Protein 6FJW (pdb70)

Radius of gyration: 17.94 Å; Cα contacts (8 Å, |Δi|>4): 416; chains: 1; bounding box: 46×41×47 Å

Foldseek 3Di:
DKKKFKFFADDDDQLVVLQQVLVQLVQDDPVVVVVQVPDPAGQKFWAWDGDPGIIIIMIFGRAPVSCVRRCSVVVDAWDDTPPDDIIGGPDMDDDDDDPVVLVCLQPDPDFDFKWKKFQRDFAWAQPPHAIDADDALQFLLQLCNCCCHPVVHNHDDVVLSVVFRVFKDWDFWDKDWDWRPNVPTHIGMGGMTMMGGDDDSNSSSVVSSVVSCCRRATHVRRSHVHMDTDD

Organism: Streptococcus thermophilus (NCBI:txid1308)

B-factor: mean 67.28, std 18.05, range [36.16, 130.66]

Sequence (231 aa):
KKLVFTFKRIDDHPAQDLAVKFHGFLEQLDSDYVDYLHQQQTNPYATKVIQGKENTQWVVHLLTDDHEDKVFTLLQIKEVSLNDLPKLSVEKVEIQELGADKLLEIFNSEENQTYFSIIFETPTGFKSQGSYVIFPSRLIFQSLQKYGRLVENQPEIEEDTLDYLSEHSTITNYRLETSYFRVRQRIPAFRGKLTFKVQGAKTLKAYVKLLTFGEYSGLGKTSLGGGIKLEE

Secondary structure (DSSP, 8-state):
-EEEEEEEPP-S-HHHHHHHHHHH---S-HHHHHHHTTSSS-SEEEEEEE-SSEEEEEEEE-SHHHHHHH--TTT--EE--TTSPPEE--EEEEE---HHHHHHHHT-SS--SEEEEEEEEEE-EE-SSSEESS---HHHHH--HHHHHTS--SS--HHHHHHHHHTEEEEEEEEEE--EE--PEEP-EEEEEEEEE-S-HHHHHHH--HHHHHHH----GGG---EEE--

InterPro domains:
  IPR010156 CRISPR-associated endoribonuclease Cas6 [TIGR01877] (38-237)
  IPR019267 CRISPR-associated protein Cas6, C-terminal [PF10040] (122-235)

Solvent-accessible surface area: 11652 Å² total

Structure (mmCIF, N/CA/C/O backbone):
data_6FJW
#
_entry.id   6FJW
#
_cell.length_a   91.469
_cell.length_b   91.469
_cell.length_c   72.419
_cell.angle_alpha   90.000
_cell.angle_beta   90.000
_cell.angle_gamma   120.000
#
_symmetry.space_group_name_H-M   'P 31 1 2'
#
loop_
_entity.id
_entity.type
_entity.pdbx_description
1 polymer 'Cas6 protein'
2 non-polymer 'CALCIUM ION'
3 water water
#
loop_
_atom_site.group_PDB
_atom_site.id
_atom_site.type_symbol
_atom_site.label_atom_id
_atom_site.label_alt_id
_atom_site.label_comp_id
_atom_site.label_asym_id
_atom_site.label_entity_id
_atom_site.label_seq_id
_atom_site.pdbx_PDB_ins_code
_atom_site.Cartn_x
_atom_site.Cartn_y
_atom_site.Cartn_z
_atom_site.occupancy
_atom_site.B_iso_or_equiv
_atom_site.auth_seq_id
_atom_site.auth_comp_id
_atom_site.auth_asym_id
_atom_site.auth_atom_id
_atom_site.pdbx_PDB_model_num
ATOM 9 N N . LYS A 1 2 ? 34.093 -14.334 12.413 1.00 48.08 2 LYS A N 1
ATOM 10 C CA . LYS A 1 2 ? 35.413 -13.740 12.233 1.00 48.39 2 LYS A CA 1
ATOM 11 C C . LYS A 1 2 ? 35.393 -12.576 11.250 1.00 48.22 2 LYS A C 1
ATOM 12 O O . LYS A 1 2 ? 34.594 -12.547 10.315 1.00 45.16 2 LYS A O 1
ATOM 18 N N . LYS A 1 3 ? 36.287 -11.620 11.473 1.00 44.20 3 LYS A N 1
ATOM 19 C CA . LYS A 1 3 ? 36.415 -10.455 10.608 1.00 42.37 3 LYS A CA 1
ATOM 20 C C . LYS A 1 3 ? 37.868 -10.277 10.188 1.00 47.61 3 LYS A C 1
ATOM 21 O O . LYS A 1 3 ? 38.702 -9.849 10.986 1.00 53.95 3 LYS A O 1
ATOM 27 N N . LEU A 1 4 ? 38.171 -10.613 8.939 1.00 52.68 4 LEU A N 1
ATOM 28 C CA . LEU A 1 4 ? 39.533 -10.495 8.431 1.00 48.62 4 LEU A CA 1
ATOM 29 C C . LEU A 1 4 ? 39.685 -9.272 7.533 1.00 45.52 4 LEU A C 1
ATOM 30 O O . LEU A 1 4 ? 38.932 -9.098 6.577 1.00 48.09 4 LEU A O 1
ATOM 35 N N . VAL A 1 5 ? 40.662 -8.429 7.848 1.00 46.97 5 VAL A N 1
ATOM 36 C CA . VAL A 1 5 ? 40.926 -7.227 7.062 1.00 52.31 5 VAL A CA 1
ATOM 37 C C . VAL A 1 5 ? 42.289 -7.294 6.383 1.00 47.39 5 VAL A C 1
ATOM 38 O O . VAL A 1 5 ? 43.323 -7.191 7.039 1.00 51.44 5 VAL A O 1
ATOM 42 N N . PHE A 1 6 ? 42.286 -7.470 5.066 1.00 52.66 6 PHE A N 1
ATOM 43 C CA . PHE A 1 6 ? 43.527 -7.508 4.299 1.00 44.24 6 PHE A CA 1
ATOM 44 C C . PHE A 1 6 ? 43.917 -6.106 3.843 1.00 50.26 6 PHE A C 1
ATOM 45 O O . PHE A 1 6 ? 43.134 -5.419 3.188 1.00 50.63 6 PHE A O 1
ATOM 53 N N . THR A 1 7 ? 45.127 -5.683 4.198 1.00 53.44 7 THR A N 1
ATOM 54 C CA . THR A 1 7 ? 45.598 -4.349 3.843 1.00 53.00 7 THR A CA 1
ATOM 55 C C . THR A 1 7 ? 46.621 -4.383 2.713 1.00 59.11 7 THR A C 1
ATOM 56 O O . THR A 1 7 ? 47.675 -5.008 2.829 1.00 61.08 7 THR A O 1
ATOM 60 N N . PHE A 1 8 ? 46.294 -3.709 1.616 1.00 59.35 8 PHE A N 1
ATOM 61 C CA . PHE A 1 8 ? 47.218 -3.552 0.501 1.00 61.57 8 PHE A CA 1
ATOM 62 C C . PHE A 1 8 ? 47.657 -2.098 0.401 1.00 66.95 8 PHE A C 1
ATOM 63 O O . PHE A 1 8 ? 46.986 -1.206 0.919 1.00 64.00 8 PHE A O 1
ATOM 71 N N . LYS A 1 9 ? 48.787 -1.861 -0.257 1.00 73.78 9 LYS A N 1
ATOM 72 C CA . LYS A 1 9 ? 49.164 -0.505 -0.632 1.00 76.23 9 LYS A CA 1
ATOM 73 C C . LYS A 1 9 ? 48.084 0.015 -1.574 1.00 74.06 9 LYS A C 1
ATOM 74 O O . LYS A 1 9 ? 47.582 -0.743 -2.399 1.00 70.95 9 LYS A O 1
ATOM 76 N N . ARG A 1 10 ? 47.727 1.292 -1.440 1.00 75.13 10 ARG A N 1
ATOM 77 C CA . ARG A 1 10 ? 46.540 1.853 -2.098 1.00 75.14 10 ARG A CA 1
ATOM 78 C C . ARG A 1 10 ? 46.432 1.473 -3.573 1.00 76.94 10 ARG A C 1
ATOM 79 O O . ARG A 1 10 ? 47.301 1.800 -4.382 1.00 84.12 10 ARG A O 1
ATOM 87 N N . ILE A 1 11 ? 45.358 0.765 -3.902 1.00 79.21 11 ILE A N 1
ATOM 88 C CA . ILE A 1 11 ? 45.128 0.292 -5.260 1.00 80.36 11 ILE A CA 1
ATOM 89 C C . ILE A 1 11 ? 44.317 1.288 -6.077 1.00 88.65 11 ILE A C 1
ATOM 90 O O . ILE A 1 11 ? 43.183 1.617 -5.727 1.00 90.15 11 ILE A O 1
ATOM 95 N N A ASP A 1 12 ? 44.904 1.758 -7.172 0.42 91.42 12 ASP A N 1
ATOM 96 N N B ASP A 1 12 ? 44.901 1.766 -7.171 0.58 91.35 12 ASP A N 1
ATOM 97 C CA A ASP A 1 12 ? 44.231 2.694 -8.064 0.42 93.52 12 ASP A CA 1
ATOM 98 C CA B ASP A 1 12 ? 44.219 2.712 -8.047 0.58 93.06 12 ASP A CA 1
ATOM 99 C C A ASP A 1 12 ? 43.260 1.967 -8.990 0.42 94.80 12 ASP A C 1
ATOM 100 C C B ASP A 1 12 ? 43.259 1.990 -8.987 0.58 94.81 12 ASP A C 1
ATOM 101 O O A ASP A 1 12 ? 43.606 1.620 -10.119 0.42 97.85 12 ASP A O 1
ATOM 102 O O B ASP A 1 12 ? 43.611 1.669 -10.122 0.58 97.89 12 ASP A O 1
ATOM 111 N N . HIS A 1 13 ? 42.045 1.743 -8.501 1.00 92.51 13 HIS A N 1
ATOM 112 C CA . HIS A 1 13 ? 41.028 1.019 -9.25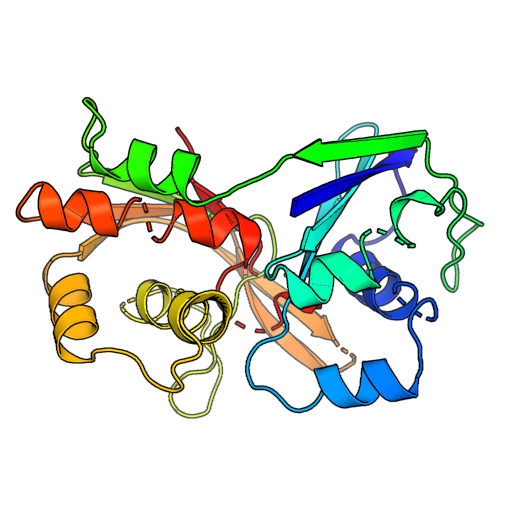9 1.00 93.07 13 HIS A CA 1
ATOM 113 C C . HIS A 1 13 ? 39.670 1.213 -8.577 1.00 87.71 13 HIS A C 1
ATOM 114 O O . HIS A 1 13 ? 39.604 1.287 -7.350 1.00 82.53 13 HIS A O 1
ATOM 121 N N . PRO A 1 14 ? 38.585 1.314 -9.368 1.00 88.32 14 PRO A N 1
ATOM 122 C CA . PRO A 1 14 ? 37.238 1.522 -8.815 1.00 92.08 14 PRO A CA 1
ATOM 123 C C . PRO A 1 14 ? 36.832 0.450 -7.804 1.00 89.54 14 PRO A C 1
ATOM 124 O O . PRO A 1 14 ? 36.586 -0.693 -8.187 1.00 83.38 14 PRO A O 1
ATOM 128 N N . ALA A 1 15 ? 36.749 0.846 -6.535 1.00 84.22 15 ALA A N 1
ATOM 129 C CA . ALA A 1 15 ? 36.550 -0.060 -5.399 1.00 78.83 15 ALA A CA 1
ATOM 130 C C . ALA A 1 15 ? 35.459 -1.112 -5.589 1.00 78.34 15 ALA A C 1
ATOM 131 O O . ALA A 1 15 ? 35.601 -2.247 -5.133 1.00 73.58 15 ALA A O 1
ATOM 133 N N . GLN A 1 16 ? 34.372 -0.735 -6.253 1.00 82.62 16 GLN A N 1
ATOM 134 C CA . GLN A 1 16 ? 33.249 -1.645 -6.449 1.00 70.27 16 GLN A CA 1
ATOM 135 C C . GLN A 1 16 ? 33.624 -2.816 -7.354 1.00 72.21 16 GLN A C 1
ATOM 136 O O . GLN A 1 16 ? 33.088 -3.916 -7.213 1.00 72.09 16 GLN A O 1
ATOM 142 N N . ASP A 1 17 ? 34.552 -2.579 -8.276 1.00 76.94 17 ASP A N 1
ATOM 143 C CA . ASP A 1 17 ? 34.967 -3.615 -9.215 1.00 71.81 17 ASP A CA 1
ATOM 144 C C . ASP A 1 17 ? 36.033 -4.525 -8.605 1.00 68.18 17 ASP A C 1
ATOM 145 O O . ASP A 1 17 ? 36.207 -5.662 -9.042 1.00 63.27 17 ASP A O 1
ATOM 150 N N . LEU A 1 18 ? 36.744 -4.023 -7.598 1.00 70.23 18 LEU A N 1
ATOM 151 C CA . LEU A 1 18 ? 37.683 -4.854 -6.848 1.00 65.43 18 LEU A CA 1
ATOM 152 C C . LEU A 1 18 ? 36.925 -5.897 -6.042 1.00 62.10 18 LEU A C 1
ATOM 153 O O . LEU A 1 18 ? 37.331 -7.057 -5.972 1.00 63.55 18 LEU A O 1
ATOM 158 N N . ALA A 1 19 ? 35.822 -5.469 -5.435 1.00 59.86 19 ALA A N 1
ATOM 159 C CA . ALA A 1 19 ? 34.994 -6.343 -4.611 1.00 59.97 19 ALA A CA 1
ATOM 160 C C . ALA A 1 19 ? 34.514 -7.555 -5.399 1.00 60.76 19 ALA A C 1
ATOM 161 O O . ALA A 1 19 ? 34.484 -8.672 -4.883 1.00 62.75 19 ALA A O 1
ATOM 163 N N . VAL A 1 20 ? 34.147 -7.325 -6.655 1.00 60.54 20 VAL A N 1
ATOM 164 C CA . VAL A 1 20 ? 33.711 -8.396 -7.541 1.00 61.55 20 VAL A CA 1
ATOM 165 C C . VAL A 1 20 ? 34.893 -9.276 -7.938 1.00 57.74 20 VAL A C 1
ATOM 166 O O . VAL A 1 20 ? 34.769 -10.497 -8.032 1.00 58.36 20 VAL A O 1
ATOM 170 N N . LYS A 1 21 ? 36.043 -8.648 -8.162 1.00 58.70 21 LYS A N 1
ATOM 171 C CA . LYS A 1 21 ? 37.248 -9.374 -8.551 1.00 63.04 21 LYS A CA 1
ATOM 172 C C . LYS A 1 21 ? 37.822 -10.172 -7.384 1.00 63.39 21 LYS A C 1
ATOM 173 O O . LYS A 1 21 ? 38.231 -11.322 -7.554 1.00 64.68 21 LYS A O 1
ATOM 179 N N . PHE A 1 22 ? 37.850 -9.559 -6.204 1.00 58.53 22 PHE A N 1
ATOM 180 C CA . PHE A 1 22 ? 38.313 -10.237 -4.997 1.00 52.88 22 PHE A CA 1
ATOM 181 C C . PHE A 1 22 ? 37.448 -11.452 -4.686 1.00 55.58 22 PHE A C 1
ATOM 182 O O . PHE A 1 22 ? 37.940 -12.466 -4.192 1.00 55.36 22 PHE A O 1
ATOM 190 N N . HIS A 1 23 ? 36.156 -11.343 -4.979 1.00 50.61 23 HIS A N 1
ATOM 191 C CA . HIS A 1 23 ? 35.229 -12.444 -4.755 1.00 54.70 23 HIS A CA 1
ATOM 192 C C . HIS A 1 23 ? 35.567 -13.620 -5.662 1.00 60.70 23 HIS A C 1
ATOM 193 O O . HIS A 1 23 ? 35.456 -14.776 -5.260 1.00 63.09 23 HIS A O 1
ATOM 200 N N . GLY A 1 24 ? 35.983 -13.316 -6.887 1.00 67.05 24 GLY A N 1
ATOM 201 C CA . GLY A 1 24 ? 36.387 -14.339 -7.833 1.00 56.73 24 GLY A CA 1
ATOM 202 C C . GLY A 1 24 ? 37.668 -15.016 -7.391 1.00 65.07 24 GLY A C 1
ATOM 203 O O . GLY A 1 24 ? 37.782 -16.239 -7.436 1.00 67.53 24 GLY A O 1
ATOM 204 N N . PHE A 1 25 ? 38.633 -14.209 -6.962 1.00 65.58 25 PHE A N 1
ATOM 205 C CA . PHE A 1 25 ? 39.897 -14.715 -6.434 1.00 67.75 25 PHE A CA 1
ATOM 206 C C . PHE A 1 25 ? 39.668 -15.607 -5.221 1.00 72.94 25 PHE A C 1
ATOM 207 O O . PHE A 1 25 ? 40.344 -16.620 -5.045 1.00 77.76 25 PHE A O 1
ATOM 215 N N . LEU A 1 26 ? 38.708 -15.220 -4.389 1.00 71.44 26 LEU A N 1
ATOM 216 C CA . LEU A 1 26 ? 38.386 -15.963 -3.178 1.00 68.48 26 LEU A CA 1
ATOM 217 C C . LEU A 1 26 ? 37.839 -17.347 -3.514 1.00 73.04 26 LEU A C 1
ATOM 218 O O . LEU A 1 26 ? 38.144 -18.328 -2.836 1.00 75.95 26 LEU A O 1
ATOM 231 N N . GLU A 1 28 ? 38.571 -19.033 -6.157 1.00 75.19 28 GLU A N 1
ATOM 232 C CA . GLU A 1 28 ? 39.629 -19.821 -6.784 1.00 81.39 28 GLU A CA 1
ATOM 233 C C . GLU A 1 28 ? 40.514 -20.507 -5.748 1.00 84.50 28 GLU A C 1
ATOM 234 O O . GLU A 1 28 ? 41.426 -21.257 -6.096 1.00 88.07 28 GLU A O 1
ATOM 240 N N . GLN A 1 29 ? 40.239 -20.246 -4.475 1.00 85.31 29 GLN A N 1
ATOM 241 C CA . GLN A 1 29 ? 41.005 -20.840 -3.389 1.00 90.72 29 GLN A CA 1
ATOM 242 C C . GLN A 1 29 ? 40.273 -22.039 -2.798 1.00 93.25 29 GLN A C 1
ATOM 243 O O . GLN A 1 29 ? 40.894 -22.954 -2.259 1.00 92.98 29 GLN A O 1
ATOM 249 N N . LEU A 1 30 ? 38.948 -22.028 -2.905 1.00 89.60 30 LEU A N 1
ATOM 250 C CA . LEU A 1 30 ? 38.121 -23.066 -2.302 1.00 94.73 30 LEU A CA 1
ATOM 251 C C . LEU A 1 30 ? 37.931 -24.259 -3.234 1.00 97.74 30 LEU A C 1
ATOM 252 O O . LEU A 1 30 ? 38.092 -24.143 -4.449 1.00 94.41 30 LEU A O 1
ATOM 257 N N . ASP A 1 31 ? 37.592 -25.406 -2.654 1.00 101.39 31 ASP A N 1
ATOM 258 C CA . ASP A 1 31 ? 37.298 -26.603 -3.435 1.00 109.60 31 ASP A CA 1
ATOM 259 C C . ASP A 1 31 ? 36.062 -26.371 -4.292 1.00 107.81 31 ASP A C 1
ATOM 260 O O . ASP A 1 31 ? 35.022 -25.954 -3.785 1.00 111.09 31 ASP A O 1
ATOM 262 N N . SER A 1 32 ? 36.185 -26.633 -5.591 1.00 104.48 32 SER A N 1
ATOM 263 C CA . SER A 1 32 ? 35.105 -26.381 -6.544 1.00 104.55 32 SER A CA 1
ATOM 264 C C . SER A 1 32 ? 33.820 -27.110 -6.166 1.00 105.20 32 SER A C 1
ATOM 265 O O . SER A 1 32 ? 32.720 -26.623 -6.427 1.00 105.10 32 SER A O 1
ATOM 268 N N . ASP A 1 33 ? 33.967 -28.277 -5.550 1.00 112.79 33 ASP A N 1
ATOM 269 C CA . ASP A 1 33 ? 32.823 -29.042 -5.075 1.00 116.07 33 ASP A CA 1
ATOM 270 C C . ASP A 1 33 ? 32.149 -28.328 -3.908 1.00 113.96 33 ASP A C 1
ATOM 271 O O . ASP A 1 33 ? 30.926 -28.357 -3.770 1.00 110.37 33 ASP A O 1
ATOM 276 N N . TYR A 1 34 ? 32.959 -27.683 -3.074 1.00 115.77 34 TYR A N 1
ATOM 277 C CA . TYR A 1 34 ? 32.458 -26.934 -1.928 1.00 113.30 34 TYR A CA 1
ATOM 278 C C . TYR A 1 34 ? 31.860 -25.598 -2.364 1.00 110.10 34 TYR A C 1
ATOM 279 O O . TYR A 1 34 ? 30.966 -25.063 -1.708 1.00 107.52 34 TYR A O 1
ATOM 288 N N . VAL A 1 35 ? 32.362 -25.066 -3.475 1.00 106.36 35 VAL A N 1
ATOM 289 C CA . VAL A 1 35 ? 31.867 -23.806 -4.019 1.00 104.31 35 VAL A CA 1
ATOM 290 C C . VAL A 1 35 ? 30.424 -23.951 -4.497 1.00 109.44 35 VAL A C 1
ATOM 291 O O . VAL A 1 35 ? 29.591 -23.072 -4.267 1.00 113.05 35 VAL A O 1
ATOM 295 N N . ASP A 1 36 ? 30.132 -25.072 -5.150 1.00 109.17 36 ASP A N 1
ATOM 296 C CA . ASP A 1 36 ? 28.790 -25.346 -5.656 1.00 109.44 36 ASP A CA 1
ATOM 297 C C . ASP A 1 36 ? 27.781 -25.458 -4.518 1.00 110.33 36 ASP A C 1
ATOM 298 O O . ASP A 1 36 ? 26.590 -25.205 -4.703 1.00 106.20 36 ASP A O 1
ATOM 300 N N . TYR A 1 37 ? 28.267 -25.840 -3.342 1.00 120.00 37 TYR A N 1
ATOM 301 C CA . TYR A 1 37 ? 27.428 -25.941 -2.156 1.00 118.46 37 TYR A CA 1
ATOM 302 C C . TYR A 1 37 ? 26.980 -24.559 -1.690 1.00 116.65 37 TYR A C 1
ATOM 303 O O . TYR A 1 37 ? 25.862 -24.388 -1.203 1.00 116.09 37 TYR A O 1
ATOM 312 N N . LEU A 1 38 ? 27.861 -23.576 -1.849 1.00 113.52 38 LEU A N 1
ATOM 313 C CA . LEU A 1 38 ? 27.572 -22.205 -1.440 1.00 114.36 38 LEU A CA 1
ATOM 314 C C . LEU A 1 38 ? 26.492 -21.576 -2.318 1.00 115.50 38 LEU A C 1
ATOM 315 O O . LEU A 1 38 ? 25.798 -20.651 -1.896 1.00 119.06 38 LEU A O 1
ATOM 320 N N . HIS A 1 39 ? 26.346 -22.089 -3.536 1.00 112.89 39 HIS A N 1
ATOM 321 C CA . HIS A 1 39 ? 25.395 -21.534 -4.494 1.00 114.53 39 HIS A CA 1
ATOM 322 C C . HIS A 1 39 ? 23.981 -22.083 -4.307 1.00 115.13 39 HIS A C 1
ATOM 323 O O . HIS A 1 39 ? 23.093 -21.810 -5.115 1.00 114.79 39 HIS A O 1
ATOM 325 N N . GLN A 1 40 ? 23.770 -22.846 -3.239 1.00 117.51 40 GLN A N 1
ATOM 326 C CA . GLN A 1 40 ? 22.498 -23.533 -3.038 1.00 118.14 40 GLN A CA 1
ATOM 327 C C . GLN A 1 40 ? 21.749 -23.068 -1.789 1.00 120.74 40 GLN A C 1
ATOM 328 O O . GLN A 1 40 ? 20.928 -23.805 -1.242 1.00 123.76 40 GLN A O 1
ATOM 330 N N . GLN A 1 41 ? 22.031 -21.850 -1.339 1.00 117.43 41 GLN A N 1
ATOM 331 C CA . GLN A 1 41 ? 21.290 -21.259 -0.228 1.00 114.28 41 GLN A CA 1
ATOM 332 C C . GLN A 1 41 ? 20.962 -19.797 -0.512 1.00 111.20 41 GLN A C 1
ATOM 333 O O . GLN A 1 41 ? 21.631 -19.143 -1.311 1.00 108.14 41 GLN A O 1
ATOM 339 N N . GLN A 1 42 ? 19.926 -19.291 0.148 1.00 108.52 42 GLN A N 1
ATOM 340 C CA . GLN A 1 42 ? 19.508 -17.905 -0.028 1.00 102.11 42 GLN A CA 1
ATOM 341 C C . GLN A 1 42 ? 20.483 -16.951 0.652 1.00 93.38 42 GLN A C 1
ATOM 342 O O . GLN A 1 42 ? 20.509 -15.757 0.355 1.00 95.08 42 GLN A O 1
ATOM 344 N N . THR A 1 43 ? 21.286 -17.489 1.565 1.00 94.35 43 THR A N 1
ATOM 345 C CA . THR A 1 43 ? 22.265 -16.691 2.294 1.00 88.10 43 THR A CA 1
ATOM 346 C C . THR A 1 43 ? 23.606 -17.408 2.399 1.00 81.07 43 THR A C 1
ATOM 347 O O . THR A 1 43 ? 23.683 -18.541 2.872 1.00 79.58 43 THR A O 1
ATOM 351 N N . ASN A 1 44 ? 24.662 -16.736 1.953 1.00 72.42 44 ASN A N 1
ATOM 352 C CA . ASN A 1 44 ? 26.012 -17.275 2.051 1.00 72.84 44 ASN A CA 1
ATOM 353 C C . ASN A 1 44 ? 26.598 -17.057 3.440 1.00 70.25 44 ASN A C 1
ATOM 354 O O . ASN A 1 44 ? 26.306 -16.051 4.087 1.00 65.56 44 ASN A O 1
ATOM 359 N N . PRO A 1 45 ? 27.430 -18.001 3.905 1.00 67.88 45 PRO A N 1
ATOM 360 C CA . PRO A 1 45 ? 28.063 -17.895 5.223 1.00 65.60 45 PRO A CA 1
ATOM 361 C C . PRO A 1 45 ? 29.264 -16.950 5.236 1.00 60.89 45 PRO A C 1
ATOM 362 O O . PRO A 1 45 ? 30.144 -17.093 6.084 1.00 62.49 45 PRO A O 1
ATOM 366 N N . TYR A 1 46 ? 29.295 -15.995 4.310 1.00 54.73 46 TYR A N 1
ATOM 367 C CA . TYR A 1 46 ? 30.393 -15.037 4.239 1.00 52.06 46 TYR A CA 1
ATOM 368 C C . TYR A 1 46 ? 29.963 -13.726 3.584 1.00 54.16 46 TYR A C 1
ATOM 369 O O . TYR A 1 46 ? 29.069 -13.707 2.738 1.00 56.01 46 TYR A O 1
ATOM 378 N N . ALA A 1 47 ? 30.606 -12.634 3.984 1.00 46.47 47 ALA A N 1
ATOM 379 C CA . ALA A 1 47 ? 30.349 -11.326 3.391 1.00 41.73 47 ALA A CA 1
ATOM 380 C C . ALA A 1 47 ? 31.657 -10.567 3.205 1.00 50.99 47 ALA A C 1
ATOM 381 O O . ALA A 1 47 ? 32.541 -10.622 4.062 1.00 48.84 47 ALA A O 1
ATOM 383 N N . THR A 1 48 ? 31.779 -9.860 2.085 1.00 48.53 48 THR A N 1
ATOM 384 C CA . THR A 1 48 ? 33.015 -9.154 1.771 1.00 42.19 48 THR A CA 1
ATOM 385 C C . THR A 1 48 ? 32.804 -7.655 1.574 1.00 47.43 48 THR A C 1
ATOM 386 O O . THR A 1 48 ? 31.708 -7.208 1.234 1.00 44.88 48 THR A O 1
ATOM 390 N N . LYS A 1 49 ? 33.869 -6.888 1.791 1.00 50.21 49 LYS A N 1
ATOM 391 C CA . LYS A 1 49 ? 33.843 -5.444 1.607 1.00 45.20 49 LYS A CA 1
ATOM 392 C C . LYS A 1 49 ? 35.156 -4.944 1.026 1.00 53.76 49 LYS A C 1
ATOM 393 O O . LYS A 1 49 ? 36.187 -5.603 1.139 1.00 55.52 49 LYS A O 1
ATOM 399 N N . VAL A 1 50 ? 35.110 -3.773 0.402 1.00 52.30 50 VAL A N 1
ATOM 400 C CA . VAL A 1 50 ? 36.318 -3.093 -0.047 1.00 51.93 50 VAL A CA 1
ATOM 401 C C . VAL A 1 50 ? 36.262 -1.624 0.358 1.00 58.09 50 VAL A C 1
ATOM 402 O O . VAL A 1 50 ? 35.407 -0.873 -0.115 1.00 59.38 50 VAL A O 1
ATOM 406 N N . ILE A 1 51 ? 37.167 -1.224 1.244 1.00 53.95 51 ILE A N 1
ATOM 407 C CA . ILE A 1 51 ? 37.204 0.149 1.728 1.00 55.93 51 ILE A CA 1
ATOM 408 C C . ILE A 1 51 ? 38.441 0.878 1.218 1.00 64.79 51 ILE A C 1
ATOM 409 O O . ILE A 1 51 ? 39.569 0.493 1.523 1.00 70.06 51 ILE A O 1
ATOM 414 N N . GLN A 1 52 ? 38.225 1.930 0.436 1.00 70.80 52 GLN A N 1
ATOM 415 C CA . GLN A 1 52 ? 39.326 2.751 -0.055 1.00 66.51 52 GLN A CA 1
ATOM 416 C C . GLN A 1 52 ? 39.760 3.761 0.998 1.00 73.75 52 GLN A C 1
ATOM 417 O O . GLN A 1 52 ? 38.929 4.428 1.614 1.00 77.00 52 GLN A O 1
ATOM 423 N N . GLY A 1 53 ? 41.069 3.866 1.201 1.00 77.63 53 GLY A N 1
ATOM 424 C CA . GLY A 1 53 ? 41.618 4.826 2.139 1.00 80.03 53 GLY A CA 1
ATOM 425 C C . GLY A 1 53 ? 42.496 5.842 1.438 1.00 85.37 53 GLY A C 1
ATOM 426 O O . GLY A 1 53 ? 42.696 5.772 0.225 1.00 80.29 53 GLY A O 1
ATOM 427 N N . LYS A 1 54 ? 43.023 6.791 2.205 1.00 94.85 54 LYS A N 1
ATOM 428 C CA . LYS A 1 54 ? 43.882 7.830 1.651 1.00 93.02 54 LYS A CA 1
ATOM 429 C C . LYS A 1 54 ? 45.250 7.274 1.270 1.00 100.66 54 LYS A C 1
ATOM 430 O O . LYS A 1 54 ? 45.866 7.727 0.306 1.00 103.99 54 LYS A O 1
ATOM 432 N N . GLU A 1 55 ? 45.716 6.286 2.028 1.00 95.64 55 GLU A N 1
ATOM 433 C CA . GLU A 1 55 ? 47.038 5.713 1.802 1.00 89.50 55 GLU A CA 1
ATOM 434 C C . GLU A 1 55 ? 47.008 4.188 1.707 1.00 85.02 55 GLU A C 1
ATOM 435 O O . GLU A 1 55 ? 48.042 3.556 1.489 1.00 80.15 55 GLU A O 1
ATOM 437 N N . ASN A 1 56 ? 45.826 3.599 1.866 1.00 82.35 56 ASN A N 1
ATOM 438 C CA . ASN A 1 56 ? 45.692 2.145 1.823 1.00 75.73 56 ASN A CA 1
ATOM 439 C C . ASN A 1 56 ? 4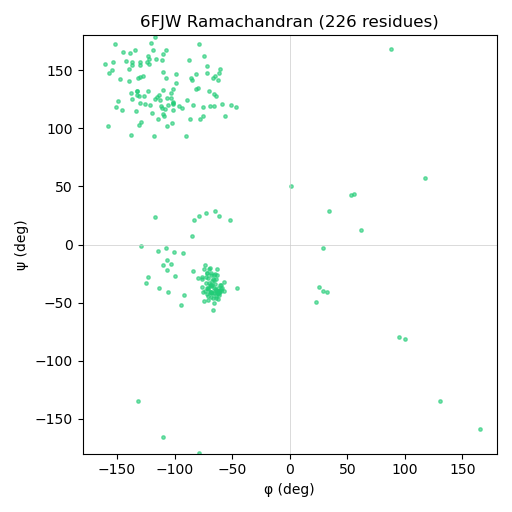4.388 1.671 1.191 1.00 72.18 56 ASN A C 1
ATOM 440 O O . ASN A 1 56 ? 43.449 2.445 1.013 1.00 75.95 56 ASN A O 1
ATOM 445 N N . THR A 1 57 ? 44.345 0.386 0.852 1.00 63.05 57 THR A N 1
ATOM 446 C CA . THR A 1 57 ? 43.127 -0.259 0.380 1.00 61.44 57 THR A CA 1
ATOM 447 C C . THR A 1 57 ? 42.860 -1.496 1.233 1.00 59.31 57 THR A C 1
ATOM 448 O O . THR A 1 57 ? 43.738 -2.342 1.400 1.00 58.62 57 THR A O 1
ATOM 452 N N . GLN A 1 58 ? 41.652 -1.596 1.777 1.00 58.73 58 GLN A N 1
ATOM 453 C CA . GLN A 1 58 ? 41.326 -2.682 2.693 1.00 52.59 58 GLN A CA 1
ATOM 454 C C . GLN A 1 58 ? 40.307 -3.657 2.115 1.00 50.16 58 GLN A C 1
ATOM 455 O O . GLN A 1 58 ? 39.216 -3.263 1.704 1.00 48.43 58 GLN A O 1
ATOM 461 N N . TRP A 1 59 ? 40.674 -4.934 2.086 1.00 46.78 59 TRP A N 1
ATOM 462 C CA . TRP A 1 59 ? 39.748 -5.989 1.698 1.00 44.77 59 TRP A CA 1
ATOM 463 C C . TRP A 1 59 ? 39.235 -6.705 2.942 1.00 50.70 59 TRP A C 1
ATOM 464 O O . TRP A 1 59 ? 40.003 -7.341 3.666 1.00 47.93 59 TRP A O 1
ATOM 475 N N . VAL A 1 60 ? 37.935 -6.594 3.190 1.00 49.60 60 VAL A N 1
ATOM 476 C CA . VAL A 1 60 ? 37.333 -7.183 4.381 1.00 53.87 60 VAL A CA 1
ATOM 477 C C . VAL A 1 60 ? 36.573 -8.462 4.044 1.00 48.76 60 VAL A C 1
ATOM 478 O O . VAL A 1 60 ? 35.770 -8.487 3.115 1.00 49.18 60 VAL A O 1
ATOM 482 N N . VAL A 1 61 ? 36.840 -9.524 4.799 1.00 50.94 61 VAL A N 1
ATOM 483 C CA . VAL A 1 61 ? 36.133 -10.789 4.633 1.00 46.20 61 VAL A CA 1
ATOM 484 C C . VAL A 1 61 ? 35.528 -11.246 5.957 1.00 49.93 61 VAL A C 1
ATOM 485 O O . VAL A 1 61 ? 36.243 -11.447 6.936 1.00 51.83 61 VAL A O 1
ATOM 489 N N . HIS A 1 62 ? 34.210 -11.408 5.982 1.00 51.40 62 HIS A N 1
ATOM 490 C CA . HIS A 1 62 ? 33.511 -11.829 7.192 1.00 46.56 62 HIS A CA 1
ATOM 491 C C . HIS A 1 62 ? 33.146 -13.309 7.149 1.00 48.35 62 HIS A C 1
ATOM 492 O O . HIS A 1 62 ? 32.459 -13.758 6.236 1.00 53.24 62 HIS A O 1
ATOM 499 N N . LEU A 1 63 ? 33.608 -14.066 8.139 1.00 51.61 63 LEU A N 1
ATOM 500 C CA . LEU A 1 63 ? 33.197 -15.458 8.284 1.00 53.68 63 LEU A CA 1
ATOM 501 C C . LEU A 1 63 ? 32.043 -15.516 9.283 1.00 56.38 63 LEU A C 1
ATOM 502 O O . LEU A 1 63 ? 32.199 -15.128 10.439 1.00 60.60 63 LEU A O 1
ATOM 507 N N . LEU A 1 64 ? 30.887 -15.995 8.832 1.00 55.48 64 LEU A N 1
ATOM 508 C CA . LEU A 1 64 ? 29.645 -15.826 9.584 1.00 58.21 64 LEU A CA 1
ATOM 509 C C . LEU A 1 64 ? 29.175 -17.079 10.326 1.00 54.28 64 LEU A C 1
ATOM 510 O O . LEU A 1 64 ? 28.325 -16.992 11.212 1.00 55.91 64 LEU A O 1
ATOM 515 N N . THR A 1 65 ? 29.713 -18.238 9.961 1.00 54.59 65 THR A N 1
ATOM 516 C CA . THR A 1 65 ? 29.375 -19.478 10.656 1.00 54.89 65 THR A CA 1
ATOM 517 C C . THR A 1 65 ? 30.631 -20.247 11.047 1.00 62.37 65 THR A C 1
ATOM 518 O O . THR A 1 65 ? 31.691 -20.070 10.448 1.00 61.63 65 THR A O 1
ATOM 522 N N . ASP A 1 66 ? 30.500 -21.104 12.055 1.00 68.29 66 ASP A N 1
ATOM 523 C CA . ASP A 1 66 ? 31.621 -21.899 12.546 1.00 68.02 66 ASP A CA 1
ATOM 524 C C . ASP A 1 66 ? 32.084 -22.920 11.515 1.00 66.10 66 ASP A C 1
ATOM 525 O O . ASP A 1 66 ? 33.283 -23.116 11.323 1.00 65.59 66 ASP A O 1
ATOM 530 N N . ASP A 1 67 ? 31.126 -23.567 10.859 1.00 73.60 67 ASP A N 1
ATOM 531 C CA . ASP A 1 67 ? 31.432 -24.569 9.845 1.00 71.67 67 ASP A CA 1
ATOM 532 C C . ASP A 1 67 ? 32.194 -23.967 8.670 1.00 65.61 67 ASP A C 1
ATOM 533 O O . ASP A 1 67 ? 33.139 -24.571 8.162 1.00 68.48 67 ASP A O 1
ATOM 538 N N . HIS A 1 68 ? 31.782 -22.778 8.239 1.00 63.07 68 HIS A N 1
ATOM 539 C CA . HIS A 1 68 ? 32.468 -22.094 7.149 1.00 65.82 68 HIS A CA 1
ATOM 540 C C . HIS A 1 68 ? 33.850 -21.651 7.607 1.00 62.21 68 HIS A C 1
ATOM 541 O O . HIS A 1 68 ? 34.826 -21.765 6.866 1.00 60.93 68 HIS A O 1
ATOM 548 N N . GLU A 1 69 ? 33.926 -21.155 8.837 1.00 68.72 69 GLU A N 1
ATOM 549 C CA . GLU A 1 69 ? 35.193 -20.738 9.423 1.00 63.94 69 GLU A CA 1
ATOM 550 C C . GLU A 1 69 ? 36.173 -21.905 9.532 1.00 67.30 69 GLU A C 1
ATOM 551 O O . GLU A 1 69 ? 37.363 -21.751 9.271 1.00 67.63 69 GLU A O 1
ATOM 557 N N . ASP A 1 70 ? 35.663 -23.074 9.910 1.00 72.49 70 ASP A N 1
ATOM 558 C CA . ASP A 1 70 ? 36.501 -24.255 10.104 1.00 69.43 70 ASP A CA 1
ATOM 559 C C . ASP A 1 70 ? 37.246 -24.668 8.837 1.00 70.48 70 ASP A C 1
ATOM 560 O O . ASP A 1 70 ? 38.382 -25.137 8.902 1.00 76.64 70 ASP A O 1
ATOM 565 N N . LYS A 1 71 ? 36.608 -24.484 7.685 1.00 71.44 71 LYS A N 1
ATOM 566 C CA . LYS A 1 71 ? 37.160 -24.980 6.430 1.00 72.02 71 LYS A CA 1
ATOM 567 C C . LYS A 1 71 ? 37.858 -23.903 5.603 1.00 70.08 71 LYS A C 1
ATOM 568 O O . LYS A 1 71 ? 38.474 -24.207 4.582 1.00 77.23 71 LYS A O 1
ATOM 570 N N . VAL A 1 72 ? 37.772 -22.650 6.040 1.00 69.67 72 VAL A N 1
ATOM 571 C CA . VAL A 1 72 ? 38.250 -21.537 5.224 1.00 67.63 72 VAL A CA 1
ATOM 572 C C . VAL A 1 72 ? 39.278 -20.648 5.939 1.00 65.44 72 VAL A C 1
ATOM 573 O O . VAL A 1 72 ? 40.196 -20.128 5.303 1.00 65.45 72 VAL A O 1
ATOM 577 N N . PHE A 1 73 ? 39.134 -20.494 7.255 1.00 61.00 73 PHE A N 1
ATOM 578 C CA . PHE A 1 73 ? 39.944 -19.544 8.028 1.00 60.75 73 PHE A CA 1
ATOM 579 C C . PHE A 1 73 ? 41.452 -19.686 7.818 1.00 61.97 73 PHE A C 1
ATOM 580 O O . PHE A 1 73 ? 42.149 -18.691 7.623 1.00 61.41 73 PHE A O 1
ATOM 593 N N . THR A 1 75 ? 43.036 -21.086 5.295 1.00 70.65 75 THR A N 1
ATOM 594 C CA . THR A 1 75 ? 43.357 -20.783 3.903 1.00 66.47 75 THR A CA 1
ATOM 595 C C . THR A 1 75 ? 43.549 -19.283 3.670 1.00 66.55 75 THR A C 1
ATOM 596 O O . THR A 1 75 ? 44.454 -18.872 2.944 1.00 74.51 75 THR A O 1
ATOM 600 N N . LEU A 1 76 ? 42.704 -18.469 4.296 1.00 60.92 76 LEU A N 1
ATOM 601 C CA . LEU A 1 76 ? 42.754 -17.024 4.098 1.00 59.56 76 LEU A CA 1
ATOM 602 C C . LEU A 1 76 ? 43.976 -16.393 4.764 1.00 67.52 76 LEU A C 1
ATOM 603 O O . LEU A 1 76 ? 44.427 -15.322 4.359 1.00 66.43 76 LEU A O 1
ATOM 608 N N . LEU A 1 77 ? 44.505 -17.060 5.786 1.00 67.78 77 LEU A N 1
ATOM 609 C CA . LEU A 1 77 ? 45.681 -16.565 6.497 1.00 63.20 77 LEU A CA 1
ATOM 610 C C . LEU A 1 77 ? 46.962 -16.793 5.701 1.00 67.03 77 LEU A C 1
ATOM 611 O O . LEU A 1 77 ? 47.921 -16.030 5.822 1.00 68.00 77 LEU A O 1
ATOM 616 N N . GLN A 1 78 ? 46.969 -17.846 4.888 1.00 69.58 78 GLN A N 1
ATOM 617 C CA . GLN A 1 78 ? 48.126 -18.177 4.063 1.00 76.96 78 GLN A CA 1
ATOM 618 C C . GLN A 1 78 ? 48.333 -17.152 2.949 1.00 76.70 78 GLN A C 1
ATOM 619 O O . GLN A 1 78 ? 49.422 -17.046 2.386 1.00 82.70 78 GLN A O 1
ATOM 625 N N . ILE A 1 79 ? 47.280 -16.403 2.634 1.00 63.98 79 ILE A N 1
ATOM 626 C CA . ILE A 1 79 ? 47.307 -15.457 1.522 1.00 66.16 79 ILE A CA 1
ATOM 627 C C . ILE A 1 79 ? 48.289 -14.312 1.751 1.00 68.49 79 ILE A C 1
ATOM 628 O O . ILE A 1 79 ? 48.152 -13.542 2.701 1.00 69.17 79 ILE A O 1
ATOM 633 N N . LYS A 1 80 ? 49.278 -14.207 0.869 1.00 67.93 80 LYS A N 1
ATOM 634 C CA . LYS A 1 80 ? 50.265 -13.135 0.941 1.00 65.01 80 LYS A CA 1
ATOM 635 C C . LYS A 1 80 ? 50.302 -12.332 -0.357 1.00 65.71 80 LYS A C 1
ATOM 636 O O . LYS A 1 80 ? 50.632 -11.146 -0.355 1.00 66.03 80 LYS A O 1
ATOM 638 N N . GLU A 1 81 ? 49.958 -12.984 -1.464 1.00 63.24 81 GLU A N 1
ATOM 639 C CA . GLU A 1 81 ? 49.960 -12.332 -2.769 1.00 70.16 81 GLU A CA 1
ATOM 640 C C . GLU A 1 81 ? 48.672 -12.619 -3.534 1.00 72.16 81 GLU A C 1
ATOM 641 O O . GLU A 1 81 ? 48.232 -13.766 -3.616 1.00 75.01 81 GLU A O 1
ATOM 643 N N . VAL A 1 82 ? 48.070 -11.572 -4.088 1.00 77.83 82 VAL A N 1
ATOM 644 C CA . VAL A 1 82 ? 46.819 -11.708 -4.825 1.00 83.40 82 VAL A CA 1
ATOM 645 C C . VAL A 1 82 ? 46.966 -11.180 -6.249 1.00 83.66 82 VAL A C 1
ATOM 646 O O . VAL A 1 82 ? 47.480 -10.083 -6.462 1.00 82.32 82 VAL A O 1
ATOM 650 N N . SER A 1 83 ? 46.516 -11.966 -7.221 1.00 84.58 83 SER A N 1
ATOM 651 C CA . SER A 1 83 ? 46.598 -11.566 -8.621 1.00 80.96 83 SER A CA 1
ATOM 652 C C . SER A 1 83 ? 45.217 -11.477 -9.261 1.00 75.66 83 SER A C 1
ATOM 653 O O . SER A 1 83 ? 44.529 -12.484 -9.423 1.00 78.23 83 SER A O 1
ATOM 656 N N . LEU A 1 84 ? 44.819 -10.261 -9.620 1.00 78.05 84 LEU A N 1
ATOM 657 C CA . LEU A 1 84 ? 43.534 -10.029 -10.267 1.00 80.43 84 LEU A CA 1
ATOM 658 C C . LEU A 1 84 ? 43.744 -9.627 -11.722 1.00 88.04 84 LEU A C 1
ATOM 659 O O . LEU A 1 84 ? 44.847 -9.248 -12.114 1.00 90.96 84 LEU A O 1
ATOM 664 N N . ASN A 1 85 ? 42.685 -9.710 -12.520 1.00 85.65 85 ASN A N 1
ATOM 665 C CA . ASN A 1 85 ? 42.767 -9.356 -13.932 1.00 87.40 85 ASN A CA 1
ATOM 666 C C . ASN A 1 85 ? 43.034 -7.867 -14.135 1.00 88.87 85 ASN A C 1
ATOM 667 O O . ASN A 1 85 ? 42.545 -7.032 -13.373 1.00 92.56 85 ASN A O 1
ATOM 669 N N . ASP A 1 86 ? 43.829 -7.553 -15.158 1.00 92.47 86 ASP A N 1
ATOM 670 C CA . ASP A 1 86 ? 44.167 -6.177 -15.529 1.00 94.42 86 ASP A CA 1
ATOM 671 C C . ASP A 1 86 ? 44.909 -5.418 -14.429 1.00 86.31 86 ASP A C 1
ATOM 672 O O . ASP A 1 86 ? 45.061 -4.199 -14.504 1.00 89.63 86 ASP A O 1
ATOM 677 N N . LEU A 1 87 ? 45.376 -6.140 -13.417 1.00 92.45 87 LEU A N 1
ATOM 678 C CA . LEU A 1 87 ? 46.056 -5.517 -12.288 1.00 92.48 87 LEU A CA 1
ATOM 679 C C . LEU A 1 87 ? 47.379 -6.202 -11.971 1.00 76.84 87 LEU A C 1
ATOM 680 O O . LEU A 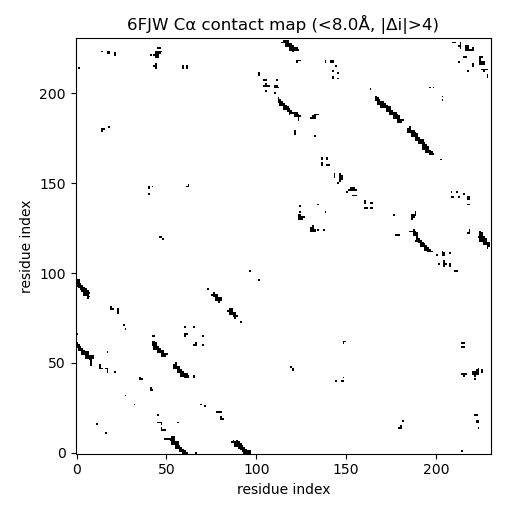1 87 ? 47.498 -7.422 -12.094 1.00 72.64 87 LEU A O 1
ATOM 685 N N . PRO A 1 88 ? 48.382 -5.411 -11.564 1.00 78.41 88 PRO A N 1
ATOM 686 C CA . PRO A 1 88 ? 49.655 -5.961 -11.091 1.00 87.20 88 PRO A CA 1
ATOM 687 C C . PRO A 1 88 ? 49.440 -6.844 -9.867 1.00 88.62 88 PRO A C 1
ATOM 688 O O . PRO A 1 88 ? 48.491 -6.611 -9.114 1.00 86.46 88 PRO A O 1
ATOM 692 N N . LYS A 1 89 ? 50.298 -7.842 -9.681 1.00 83.65 89 LYS A N 1
ATOM 693 C CA . LYS A 1 89 ? 50.167 -8.765 -8.560 1.00 81.51 89 LYS A CA 1
ATOM 694 C C . LYS A 1 89 ? 50.212 -8.016 -7.232 1.00 80.36 89 LYS A C 1
ATOM 695 O O . LYS A 1 89 ? 51.186 -7.328 -6.927 1.00 79.85 89 LYS A O 1
ATOM 698 N N . LEU A 1 90 ? 49.143 -8.148 -6.453 1.00 76.91 90 LEU A N 1
ATOM 699 C CA . LEU A 1 90 ? 49.004 -7.421 -5.198 1.00 77.93 90 LEU A CA 1
ATOM 700 C C . LEU A 1 90 ? 49.684 -8.151 -4.044 1.00 78.72 90 LEU A C 1
ATOM 701 O O . LEU A 1 90 ? 49.635 -9.375 -3.958 1.00 77.73 90 LEU A O 1
ATOM 706 N N . SER A 1 91 ? 50.318 -7.390 -3.158 1.00 67.35 91 SER A N 1
ATOM 707 C CA . SER A 1 91 ? 51.000 -7.966 -2.005 1.00 70.32 91 SER A CA 1
ATOM 708 C C . SER A 1 91 ? 50.312 -7.571 -0.703 1.00 67.21 91 SER A C 1
ATOM 709 O O . SER A 1 91 ? 50.054 -6.393 -0.455 1.00 64.87 91 SER A O 1
ATOM 712 N N . VAL A 1 92 ? 50.016 -8.567 0.123 1.00 59.41 92 VAL A N 1
ATOM 713 C CA . VAL A 1 92 ? 49.353 -8.332 1.398 1.00 59.47 92 VAL A CA 1
ATOM 714 C C . VAL A 1 92 ? 50.322 -7.746 2.420 1.00 57.94 92 VAL A C 1
ATOM 715 O O . VAL A 1 92 ? 51.243 -8.423 2.876 1.00 56.93 92 VAL A O 1
ATOM 719 N N . GLU A 1 93 ? 50.110 -6.482 2.773 1.00 59.97 93 GLU A N 1
ATOM 720 C CA . GLU A 1 93 ? 50.934 -5.821 3.778 1.00 59.95 93 GLU A CA 1
ATOM 721 C C . GLU A 1 93 ? 50.584 -6.302 5.183 1.00 59.66 93 GLU A C 1
ATOM 722 O O . GLU A 1 93 ? 51.468 -6.652 5.966 1.00 61.41 93 GLU A O 1
ATOM 728 N N . LYS A 1 94 ? 49.290 -6.314 5.493 1.00 63.57 94 LYS A N 1
ATOM 729 C CA . LYS A 1 94 ? 48.809 -6.727 6.808 1.00 57.26 94 LYS A CA 1
ATOM 730 C C . LYS A 1 94 ? 47.554 -7.584 6.725 1.00 57.77 94 LYS A C 1
ATOM 731 O O . LYS A 1 94 ? 46.886 -7.631 5.690 1.00 60.02 94 LYS A O 1
ATOM 737 N N . VAL A 1 95 ? 47.235 -8.251 7.829 1.00 47.31 95 VAL A N 1
ATOM 738 C CA . VAL A 1 95 ? 45.957 -8.934 7.967 1.00 47.88 95 VAL A CA 1
ATOM 739 C C . VAL A 1 95 ? 45.484 -8.855 9.419 1.00 49.13 95 VAL A C 1
ATOM 740 O O . VAL A 1 95 ? 46.132 -9.374 10.329 1.00 47.40 95 VAL A O 1
ATOM 744 N N . GLU A 1 96 ? 44.359 -8.180 9.627 1.00 52.32 96 GLU A N 1
ATOM 745 C CA . GLU A 1 96 ? 43.801 -8.000 10.963 1.00 49.10 96 GLU A CA 1
ATOM 746 C C . GLU A 1 96 ? 42.682 -9.000 11.222 1.00 53.32 96 GLU A C 1
ATOM 747 O O . GLU A 1 96 ? 41.955 -9.379 10.305 1.00 52.57 96 GLU A O 1
ATOM 753 N N . ILE A 1 97 ? 42.548 -9.431 12.472 1.00 51.29 97 ILE A N 1
ATOM 754 C CA . ILE A 1 97 ? 41.516 -10.396 12.834 1.00 46.81 97 ILE A CA 1
ATOM 755 C C . ILE A 1 97 ? 40.715 -9.938 14.048 1.00 46.98 97 ILE A C 1
ATOM 756 O O . ILE A 1 97 ? 41.270 -9.701 15.121 1.00 50.06 97 ILE A O 1
ATOM 761 N N . GLN A 1 98 ? 39.406 -9.807 13.864 1.00 48.61 98 GLN A N 1
ATOM 762 C CA . GLN A 1 98 ? 38.499 -9.498 14.962 1.00 45.85 98 GLN A CA 1
ATOM 763 C C . GLN A 1 98 ? 37.425 -10.571 15.032 1.00 49.85 98 GLN A C 1
ATOM 764 O O . GLN A 1 98 ? 37.156 -11.251 14.042 1.00 46.87 98 GLN A O 1
ATOM 770 N N . GLU A 1 99 ? 36.814 -10.729 16.201 1.00 58.03 99 GLU A N 1
ATOM 771 C CA . GLU A 1 99 ? 35.821 -11.778 16.389 1.00 51.33 99 GLU A CA 1
ATOM 772 C C . GLU A 1 99 ? 34.552 -11.251 17.047 1.00 48.34 99 GLU A C 1
ATOM 773 O O . GLU A 1 99 ? 34.606 -10.382 17.917 1.00 53.38 99 GLU A O 1
ATOM 779 N N . LEU A 1 100 ? 33.409 -11.779 16.619 1.00 48.89 100 LEU A N 1
ATOM 780 C CA . LEU A 1 100 ? 32.128 -11.423 17.216 1.00 49.54 100 LEU A CA 1
ATOM 781 C C . LEU A 1 100 ? 31.328 -12.677 17.556 1.00 51.13 100 LEU A C 1
ATOM 782 O O . LEU A 1 100 ? 30.746 -13.312 16.677 1.00 51.60 100 LEU A O 1
ATOM 787 N N . GLY A 1 101 ? 31.308 -13.030 18.837 1.00 51.88 101 GLY A N 1
ATOM 788 C CA . GLY A 1 101 ? 30.580 -14.198 19.295 1.00 60.44 101 GLY A CA 1
ATOM 789 C C . GLY A 1 101 ? 29.356 -13.844 20.115 1.00 54.58 101 GLY A C 1
ATOM 790 O O . GLY A 1 101 ? 28.905 -12.699 20.119 1.00 56.68 101 GLY A O 1
ATOM 791 N N . ALA A 1 102 ? 28.816 -14.836 20.814 1.00 55.80 102 ALA A N 1
ATOM 792 C CA . ALA A 1 102 ? 27.619 -14.638 21.623 1.00 56.66 102 ALA A CA 1
ATOM 793 C C . ALA A 1 102 ? 27.921 -13.791 22.853 1.00 58.31 102 ALA A C 1
ATOM 794 O O . ALA A 1 102 ? 27.052 -13.077 23.351 1.00 60.22 102 ALA A O 1
ATOM 796 N N . ASP A 1 103 ? 29.158 -13.875 23.333 1.00 58.86 103 ASP A N 1
ATOM 797 C CA . ASP A 1 103 ? 29.580 -13.131 24.515 1.00 57.40 103 ASP A CA 1
ATOM 798 C C . ASP A 1 103 ? 29.485 -11.622 24.296 1.00 57.51 103 ASP A C 1
ATOM 799 O O . ASP A 1 103 ? 29.040 -10.890 25.177 1.00 54.64 103 ASP A O 1
ATOM 804 N N . LYS A 1 104 ? 29.898 -11.159 23.120 1.00 67.09 104 LYS A N 1
ATOM 805 C CA . LYS A 1 104 ? 29.824 -9.735 22.800 1.00 61.97 104 LYS A CA 1
ATOM 806 C C . LYS A 1 104 ? 28.387 -9.298 22.518 1.00 58.53 104 LYS A C 1
ATOM 807 O O . LYS A 1 104 ? 27.970 -8.214 22.926 1.00 57.99 104 LYS A O 1
ATOM 813 N N . LEU A 1 105 ? 27.637 -10.143 21.814 1.00 53.68 105 LEU A N 1
ATOM 814 C CA . LEU A 1 105 ? 26.243 -9.849 21.488 1.00 56.82 105 LEU A CA 1
ATOM 815 C C . LEU A 1 105 ? 25.360 -9.763 22.726 1.00 63.17 105 LEU A C 1
ATOM 816 O O . LEU A 1 105 ? 24.527 -8.867 22.845 1.00 61.82 105 LEU A O 1
ATOM 821 N N . LEU A 1 106 ? 25.539 -10.710 23.640 1.00 64.05 106 LEU A N 1
ATOM 822 C CA . LEU A 1 106 ? 24.761 -10.730 24.871 1.00 59.15 106 LEU A CA 1
ATOM 823 C C . LEU A 1 106 ? 25.145 -9.545 25.746 1.00 60.07 106 LEU A C 1
ATOM 824 O O . LEU A 1 106 ? 24.320 -9.011 26.487 1.00 64.94 106 LEU A O 1
ATOM 829 N N . GLU A 1 107 ? 26.407 -9.138 25.649 1.00 61.81 107 GLU A N 1
ATOM 830 C CA . GLU A 1 107 ? 26.894 -7.960 26.352 1.00 59.14 107 GLU A CA 1
ATOM 831 C C . GLU A 1 107 ? 26.182 -6.705 25.855 1.00 66.36 107 GLU A C 1
ATOM 832 O O . GLU A 1 107 ? 25.831 -5.825 26.642 1.00 71.32 107 GLU A O 1
ATOM 838 N N . ILE A 1 108 ? 25.967 -6.638 24.544 1.00 72.93 108 ILE A N 1
ATOM 839 C CA . ILE A 1 108 ? 25.251 -5.529 23.921 1.00 77.72 108 ILE A CA 1
ATOM 840 C C . ILE A 1 108 ? 23.840 -5.409 24.487 1.00 74.25 108 ILE A C 1
ATOM 841 O O . ILE A 1 108 ? 23.326 -4.307 24.687 1.00 77.27 108 ILE A O 1
ATOM 846 N N . PHE A 1 109 ? 23.225 -6.553 24.761 1.00 73.42 109 PHE A N 1
ATOM 847 C CA . PHE A 1 109 ? 21.839 -6.593 25.208 1.00 75.46 109 PHE A CA 1
ATOM 848 C C . PHE A 1 109 ? 21.645 -5.963 26.586 1.00 78.16 109 PHE A C 1
ATOM 849 O O . PHE A 1 109 ? 20.851 -5.037 26.746 1.00 78.68 109 PHE A O 1
ATOM 857 N N . ASN A 1 110 ? 22.381 -6.466 27.572 1.00 79.85 110 ASN A N 1
ATOM 858 C CA . ASN A 1 110 ? 22.245 -6.020 28.955 1.00 78.09 110 ASN A CA 1
ATOM 859 C C . ASN A 1 110 ? 23.033 -4.748 29.248 1.00 80.32 110 ASN A C 1
ATOM 860 O O . ASN A 1 110 ? 23.350 -4.457 30.398 1.00 90.80 110 ASN A O 1
ATOM 865 N N . SER A 1 111 ? 23.352 -3.998 28.199 1.00 89.74 111 SER A N 1
ATOM 866 C CA . SER A 1 111 ? 24.201 -2.821 28.326 1.00 99.63 111 SER A CA 1
ATOM 867 C C . SER A 1 111 ? 23.589 -1.763 29.234 1.00 110.16 111 SER A C 1
ATOM 868 O O . SER A 1 111 ? 22.368 -1.619 29.305 1.00 103.22 111 SER A O 1
ATOM 871 N N . GLU A 1 112 ? 24.450 -1.030 29.931 1.00 119.80 112 GLU A N 1
ATOM 872 C CA . GLU A 1 112 ? 24.007 0.061 30.785 1.00 118.49 112 GLU A CA 1
ATOM 873 C C . GLU A 1 112 ? 23.539 1.231 29.928 1.00 115.61 112 GLU A C 1
ATOM 874 O O . GLU A 1 112 ? 22.726 2.045 30.362 1.00 113.36 112 GLU A O 1
ATOM 880 N N . GLU A 1 113 ? 24.055 1.301 28.705 1.00 107.49 113 GLU A N 1
ATOM 881 C CA . GLU A 1 113 ? 23.678 2.353 27.771 1.00 105.48 113 GLU A CA 1
ATOM 882 C C . GLU A 1 113 ? 22.693 1.826 26.735 1.00 105.69 113 GLU A C 1
ATOM 883 O O . GLU A 1 113 ? 23.071 1.106 25.811 1.00 101.31 113 GLU A O 1
ATOM 885 N N . ASN A 1 114 ? 21.426 2.187 26.900 1.00 94.21 114 ASN A N 1
ATOM 886 C CA . ASN A 1 114 ? 20.379 1.754 25.987 1.00 81.08 114 ASN A CA 1
ATOM 887 C C . ASN A 1 114 ? 20.025 2.866 25.005 1.00 82.06 114 ASN A C 1
ATOM 888 O O . ASN A 1 114 ? 19.633 3.960 25.409 1.00 82.82 114 ASN A O 1
ATOM 893 N N . GLN A 1 115 ? 20.172 2.587 23.714 1.00 75.79 115 GLN A N 1
ATOM 894 C CA . GLN A 1 115 ? 19.960 3.600 22.684 1.00 64.93 115 GLN A CA 1
ATOM 895 C C . GLN A 1 115 ? 18.502 3.720 22.256 1.00 63.85 115 GLN A C 1
ATOM 896 O O . GLN A 1 115 ? 17.779 2.728 22.181 1.00 62.09 115 GLN A O 1
ATOM 902 N N . THR A 1 116 ? 18.084 4.950 21.975 1.00 64.35 116 THR A N 1
ATOM 903 C CA . THR A 1 116 ? 16.777 5.215 21.389 1.00 65.90 116 THR A CA 1
ATOM 904 C C . THR A 1 116 ? 16.963 5.577 19.918 1.00 63.95 116 THR A C 1
ATOM 905 O O . THR A 1 116 ? 16.201 5.145 19.053 1.00 58.80 116 THR A O 1
ATOM 909 N N . TYR A 1 117 ? 18.001 6.363 19.649 1.00 61.61 117 TYR A N 1
ATOM 910 C CA . TYR A 1 117 ? 18.353 6.751 18.289 1.00 58.61 117 TYR A CA 1
ATOM 911 C C . TYR A 1 117 ? 19.485 5.882 17.748 1.00 61.18 117 TYR A C 1
ATOM 912 O O . TYR A 1 117 ? 20.439 5.574 18.463 1.00 54.04 117 TYR A O 1
ATOM 921 N N . PHE A 1 118 ? 19.369 5.487 16.484 1.00 57.46 118 PHE A N 1
ATOM 922 C CA . PHE A 1 118 ? 20.381 4.653 15.845 1.00 56.21 118 PHE A CA 1
ATOM 923 C C . PHE A 1 118 ? 20.789 5.227 14.494 1.00 55.96 118 PHE A C 1
ATOM 924 O O . PHE A 1 118 ? 19.940 5.496 13.645 1.00 52.80 118 PHE A O 1
ATOM 932 N N . SER A 1 119 ? 22.090 5.406 14.296 1.00 54.06 119 SER A N 1
ATOM 933 C CA . SER A 1 119 ? 22.604 5.913 13.030 1.00 59.90 119 SER A CA 1
ATOM 934 C C . SER A 1 119 ? 23.325 4.823 12.242 1.00 61.13 119 SER A C 1
ATOM 935 O O . SER A 1 119 ? 24.341 4.288 12.682 1.00 62.57 119 SER A O 1
ATOM 938 N N . ILE A 1 120 ? 22.789 4.500 11.070 1.00 57.03 120 ILE A N 1
ATOM 939 C CA . ILE A 1 120 ? 23.383 3.491 10.202 1.00 49.84 120 ILE A CA 1
ATOM 940 C C . ILE A 1 120 ? 24.166 4.148 9.069 1.00 46.58 120 ILE A C 1
ATOM 941 O O . ILE A 1 120 ? 23.687 5.092 8.441 1.00 46.73 120 ILE A O 1
ATOM 946 N N . ILE A 1 121 ? 25.374 3.652 8.822 1.00 49.94 121 ILE A N 1
ATOM 947 C CA . ILE A 1 121 ? 26.194 4.150 7.725 1.00 47.61 121 ILE A CA 1
ATOM 948 C C . ILE A 1 121 ? 26.347 3.093 6.640 1.00 52.90 121 ILE A C 1
ATOM 949 O O . ILE A 1 121 ? 26.874 2.009 6.888 1.00 47.40 121 ILE A O 1
ATOM 954 N N . PHE A 1 122 ? 25.884 3.416 5.437 1.00 55.31 122 PHE A N 1
ATOM 955 C CA . PHE A 1 122 ? 25.995 2.512 4.300 1.00 45.53 122 PHE A CA 1
ATOM 956 C C . PHE A 1 122 ? 27.297 2.761 3.549 1.00 45.66 122 PHE A C 1
ATOM 957 O O . PHE A 1 122 ? 27.365 3.617 2.669 1.00 50.67 122 PHE A O 1
ATOM 965 N N . GLU A 1 123 ? 28.331 2.007 3.907 1.00 43.72 123 GLU A N 1
ATOM 966 C CA . GLU A 1 123 ? 29.665 2.212 3.353 1.00 46.91 123 GLU A CA 1
ATOM 967 C C . GLU A 1 123 ? 29.744 1.819 1.883 1.00 50.56 123 GLU A C 1
ATOM 968 O O . GLU A 1 123 ? 30.377 2.505 1.081 1.00 60.07 123 GLU A O 1
ATOM 974 N N . THR A 1 124 ? 29.102 0.707 1.542 1.00 50.61 124 THR A N 1
ATOM 975 C CA . THR A 1 124 ? 29.064 0.223 0.168 1.00 46.80 124 THR A CA 1
ATOM 976 C C . THR A 1 124 ? 27.620 0.249 -0.338 1.00 47.54 124 THR A C 1
ATOM 977 O O . THR A 1 124 ? 26.690 0.293 0.469 1.00 48.07 124 THR A O 1
ATOM 981 N N . PRO A 1 125 ? 27.428 0.245 -1.673 1.00 50.22 125 PRO A N 1
ATOM 982 C CA . PRO A 1 125 ? 26.082 0.258 -2.261 1.00 45.02 125 PRO A CA 1
ATOM 983 C C . PRO A 1 125 ? 25.153 -0.813 -1.696 1.00 47.09 125 PRO A C 1
ATOM 984 O O . PRO A 1 125 ? 25.433 -2.005 -1.802 1.00 47.54 125 PRO A O 1
ATOM 988 N N . THR A 1 126 ? 24.050 -0.372 -1.103 1.00 46.27 126 THR A N 1
ATOM 989 C CA . THR A 1 126 ? 23.086 -1.271 -0.483 1.00 44.14 126 THR A CA 1
ATOM 990 C C . THR A 1 126 ? 21.791 -1.313 -1.287 1.00 47.80 126 THR A C 1
ATOM 991 O O . THR A 1 126 ? 21.255 -0.272 -1.666 1.00 54.07 126 THR A O 1
ATOM 995 N N . GLY A 1 127 ? 21.289 -2.515 -1.547 1.00 44.45 127 GLY A N 1
ATOM 996 C CA . GLY A 1 127 ? 20.057 -2.669 -2.296 1.00 45.67 127 GLY A CA 1
ATOM 997 C C . GLY A 1 127 ? 19.134 -3.714 -1.701 1.00 52.44 127 GLY A C 1
ATOM 998 O O . GLY A 1 127 ? 19.580 -4.625 -1.006 1.00 52.65 127 GLY A O 1
ATOM 999 N N . PHE A 1 128 ? 17.840 -3.573 -1.969 1.00 56.58 128 PHE A N 1
ATOM 1000 C CA . PHE A 1 128 ? 16.851 -4.551 -1.533 1.00 59.84 128 PHE A CA 1
ATOM 1001 C C . PHE A 1 128 ? 15.998 -5.012 -2.709 1.00 66.26 128 PHE A C 1
ATOM 1002 O O . PHE A 1 128 ? 15.693 -4.230 -3.608 1.00 70.53 128 PHE A O 1
ATOM 1010 N N . LYS A 1 129 ? 15.617 -6.284 -2.697 1.00 68.74 129 LYS A N 1
ATOM 1011 C CA . LYS A 1 129 ? 14.725 -6.827 -3.714 1.00 71.40 129 LYS A CA 1
ATOM 1012 C C . LYS A 1 129 ? 13.341 -7.055 -3.120 1.00 73.95 129 LYS A C 1
ATOM 1013 O O . LYS A 1 129 ? 13.118 -8.028 -2.404 1.00 83.98 129 LYS A O 1
ATOM 1015 N N . SER A 1 130 ? 12.414 -6.151 -3.415 1.00 70.95 130 SER A N 1
ATOM 1016 C CA . SER A 1 130 ? 11.083 -6.209 -2.822 1.00 74.58 130 SER A CA 1
ATOM 1017 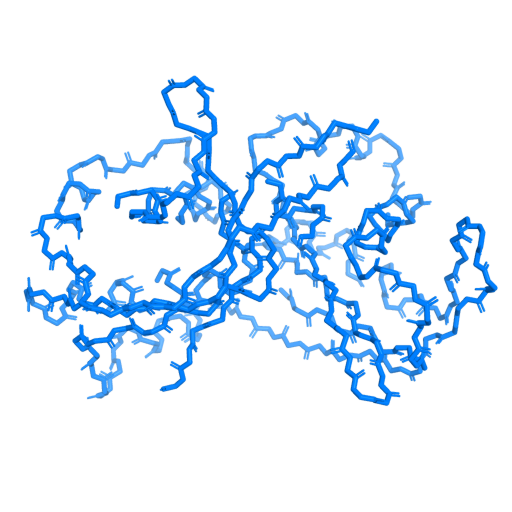C C . SER A 1 130 ? 9.975 -6.044 -3.857 1.00 80.88 130 SER A C 1
ATOM 1018 O O . SER A 1 130 ? 9.987 -5.102 -4.651 1.00 80.07 130 SER A O 1
ATOM 1021 N N . GLN A 1 131 ? 9.022 -6.974 -3.832 1.00 79.11 131 GLN A N 1
ATOM 1022 C CA . GLN A 1 131 ? 7.842 -6.934 -4.693 1.00 81.93 131 GLN A CA 1
ATOM 1023 C C . GLN A 1 131 ? 8.198 -6.852 -6.175 1.00 92.96 131 GLN A C 1
ATOM 1024 O O . GLN A 1 131 ? 7.596 -6.085 -6.925 1.00 97.43 131 GLN A O 1
ATOM 1026 N N . GLY A 1 132 ? 9.180 -7.644 -6.591 1.00 90.07 132 GLY A N 1
ATOM 1027 C CA . GLY A 1 132 ? 9.574 -7.694 -7.987 1.00 90.34 132 GLY A CA 1
ATOM 1028 C C . GLY A 1 132 ? 10.808 -6.869 -8.301 1.00 97.37 132 GLY A C 1
ATOM 1029 O O . GLY A 1 132 ? 11.913 -7.405 -8.388 1.00 101.61 132 GLY A O 1
ATOM 1030 N N . SER A 1 133 ? 10.621 -5.564 -8.474 1.00 94.81 133 SER A N 1
ATOM 1031 C CA . SER A 1 133 ? 11.718 -4.670 -8.836 1.00 99.59 133 SER A CA 1
ATOM 1032 C C . SER A 1 133 ? 12.584 -4.308 -7.631 1.00 93.40 133 SER A C 1
ATOM 1033 O O . SER A 1 133 ? 12.253 -4.639 -6.493 1.00 90.09 133 SER A O 1
ATOM 1036 N N . TYR A 1 134 ? 13.693 -3.620 -7.893 1.00 93.41 134 TYR A N 1
ATOM 1037 C CA . TYR A 1 134 ? 14.635 -3.237 -6.845 1.00 76.97 134 TYR A CA 1
ATOM 1038 C C . TYR A 1 134 ? 14.158 -2.026 -6.052 1.00 72.01 134 TYR A C 1
ATOM 1039 O O . TYR A 1 134 ? 13.091 -1.475 -6.317 1.00 81.14 134 TYR A O 1
ATOM 1048 N N . VAL A 1 135 ? 14.971 -1.612 -5.084 1.00 70.51 135 VAL A N 1
ATOM 1049 C CA . VAL A 1 135 ? 14.625 -0.513 -4.189 1.00 67.17 135 VAL A CA 1
ATOM 1050 C C . VAL A 1 135 ? 15.779 0.482 -4.060 1.00 66.08 135 VAL A C 1
ATOM 1051 O O . VAL A 1 135 ? 16.927 0.089 -3.857 1.00 69.60 135 VAL A O 1
ATOM 1055 N N . ILE A 1 136 ? 15.471 1.770 -4.188 1.00 62.37 136 ILE A N 1
ATOM 1056 C CA . ILE A 1 136 ? 16.484 2.816 -4.068 1.00 64.63 136 ILE A CA 1
ATOM 1057 C C . ILE A 1 136 ? 16.315 3.638 -2.789 1.00 58.85 136 ILE A C 1
ATOM 1058 O O . ILE A 1 136 ? 17.240 4.326 -2.358 1.00 58.31 136 ILE A O 1
ATOM 1063 N N . PHE A 1 137 ? 15.132 3.558 -2.187 1.00 61.11 137 PHE A N 1
ATOM 1064 C CA . PHE A 1 137 ? 14.849 4.245 -0.929 1.00 62.57 137 PHE A CA 1
ATOM 1065 C C . PHE A 1 137 ? 14.706 3.243 0.215 1.00 61.53 137 PHE A C 1
ATOM 1066 O O . PHE A 1 137 ? 13.745 2.474 0.252 1.00 60.22 137 PHE A O 1
ATOM 1074 N N . PRO A 1 138 ? 15.658 3.257 1.161 1.00 59.53 138 PRO A N 1
ATOM 1075 C CA . PRO A 1 138 ? 15.633 2.318 2.289 1.00 57.96 138 PRO A CA 1
ATOM 1076 C C . PRO A 1 138 ? 14.435 2.522 3.213 1.00 59.91 138 PRO A C 1
ATOM 1077 O O . PRO A 1 138 ? 14.000 3.655 3.421 1.00 64.46 138 PRO A O 1
ATOM 1081 N N . SER A 1 139 ? 13.916 1.427 3.759 1.00 53.11 139 SER A N 1
ATOM 1082 C CA . SER A 1 139 ? 12.841 1.490 4.742 1.00 56.74 139 SER A CA 1
ATOM 1083 C C . SER A 1 139 ? 13.190 0.614 5.940 1.00 56.40 139 SER A C 1
ATOM 1084 O O . SER A 1 139 ? 13.970 -0.329 5.816 1.00 62.06 139 SER A O 1
ATOM 1095 N N . ARG A 1 141 ? 11.332 -1.497 7.541 1.00 51.34 141 ARG A N 1
ATOM 1096 C CA . ARG A 1 141 ? 10.817 -2.851 7.370 1.00 52.98 141 ARG A CA 1
ATOM 1097 C C . ARG A 1 141 ? 11.769 -3.697 6.530 1.00 51.02 141 ARG A C 1
ATOM 1098 O O . ARG A 1 141 ? 11.983 -4.871 6.821 1.00 53.98 141 ARG A O 1
ATOM 1106 N N . LEU A 1 142 ? 12.343 -3.095 5.494 1.00 53.12 142 LEU A N 1
ATOM 1107 C CA . LEU A 1 142 ? 13.283 -3.803 4.630 1.00 52.59 142 LEU A CA 1
ATOM 1108 C C . LEU A 1 142 ? 14.614 -4.054 5.336 1.00 50.36 142 LEU A C 1
ATOM 1109 O O . LEU A 1 142 ? 15.232 -5.103 5.155 1.00 47.29 142 LEU A O 1
ATOM 1114 N N . ILE A 1 143 ? 15.048 -3.089 6.140 1.00 51.68 143 ILE A N 1
ATOM 1115 C CA . ILE A 1 143 ? 16.300 -3.215 6.879 1.00 47.58 143 ILE A CA 1
ATOM 1116 C C . ILE A 1 143 ? 16.218 -4.325 7.925 1.00 51.28 143 ILE A C 1
ATOM 1117 O O . ILE A 1 143 ? 17.081 -5.202 7.981 1.00 50.13 143 ILE A O 1
ATOM 1122 N N . PHE A 1 144 ? 15.169 -4.288 8.742 1.00 48.31 144 PHE A N 1
ATOM 1123 C CA . PHE A 1 144 ? 14.966 -5.287 9.787 1.00 45.91 144 PHE A CA 1
ATOM 1124 C C . PHE A 1 144 ? 14.729 -6.683 9.218 1.00 48.66 144 PHE A C 1
ATOM 1125 O O . PHE A 1 144 ? 15.199 -7.673 9.777 1.00 50.04 144 PHE A O 1
ATOM 1133 N N . GLN A 1 145 ? 13.998 -6.759 8.110 1.00 55.02 145 GLN A N 1
ATOM 1134 C CA . GLN A 1 145 ? 13.685 -8.043 7.487 1.00 56.34 145 GLN A CA 1
ATOM 1135 C C . GLN A 1 145 ? 14.946 -8.742 6.993 1.00 54.76 145 GLN A C 1
ATOM 1136 O O . GLN A 1 145 ? 15.128 -9.938 7.219 1.00 59.75 145 GLN A O 1
ATOM 1142 N N . SER A 1 146 ? 15.812 -7.988 6.322 1.00 51.48 146 SER A N 1
ATOM 1143 C CA . SER A 1 146 ? 17.053 -8.533 5.785 1.00 46.65 146 SER A CA 1
ATOM 1144 C C . SER A 1 146 ? 17.949 -9.067 6.899 1.00 49.56 146 SER A C 1
ATOM 1145 O O . SER A 1 146 ? 18.544 -10.136 6.769 1.00 45.74 146 SER A O 1
ATOM 1148 N N . LEU A 1 147 ? 18.032 -8.323 7.997 1.00 44.62 147 LEU A N 1
ATOM 1149 C CA . LEU A 1 147 ? 18.857 -8.723 9.132 1.00 51.08 147 LEU A CA 1
ATOM 1150 C C . LEU A 1 147 ? 18.248 -9.897 9.894 1.00 46.86 147 LEU A C 1
ATOM 1151 O O . LEU A 1 147 ? 18.964 -10.798 10.326 1.00 52.24 147 LEU A O 1
ATOM 1164 N N . GLN A 1 149 ? 16.269 -12.154 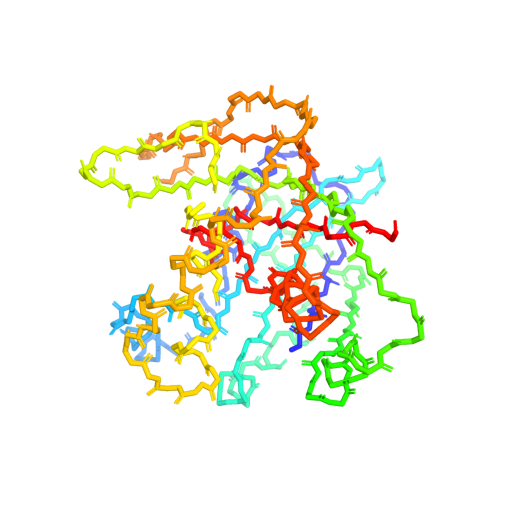8.598 1.00 58.37 149 GLN A N 1
ATOM 1165 C CA . GLN A 1 149 ? 16.425 -13.311 7.722 1.00 54.49 149 GLN A CA 1
ATOM 1166 C C . GLN A 1 149 ? 17.857 -13.832 7.769 1.00 53.90 149 GLN A C 1
ATOM 1167 O O . GLN A 1 149 ? 18.084 -15.027 7.948 1.00 54.88 149 GLN A O 1
ATOM 1173 N N . LYS A 1 150 ? 18.817 -12.926 7.611 1.00 56.63 150 LYS A N 1
ATOM 1174 C CA . LYS A 1 150 ? 20.230 -13.288 7.641 1.00 57.46 150 LYS A CA 1
ATOM 1175 C C . LYS A 1 150 ? 20.621 -13.919 8.974 1.00 50.71 150 LYS A C 1
ATOM 1176 O O . LYS A 1 150 ? 21.381 -14.884 9.010 1.00 54.16 150 LYS A O 1
ATOM 1182 N N . TYR A 1 151 ? 20.092 -13.380 10.067 1.00 53.36 151 TYR A N 1
ATOM 1183 C CA . TYR A 1 151 ? 20.402 -13.909 11.390 1.00 58.10 151 TYR A CA 1
ATOM 1184 C C . TYR A 1 151 ? 19.749 -15.272 11.606 1.00 56.06 151 TYR A C 1
ATOM 1185 O O . TYR A 1 151 ? 20.384 -16.198 12.106 1.00 54.73 151 TYR A O 1
ATOM 1194 N N . GLY A 1 152 ? 18.483 -15.391 11.221 1.00 57.41 152 GLY A N 1
ATOM 1195 C CA . GLY A 1 152 ? 17.746 -16.631 11.384 1.00 54.84 152 GLY A CA 1
ATOM 1196 C C . GLY A 1 152 ? 18.324 -17.802 10.609 1.00 58.11 152 GLY A C 1
ATOM 1197 O O . GLY A 1 152 ? 18.329 -18.933 11.094 1.00 64.80 152 GLY A O 1
ATOM 1198 N N . ARG A 1 153 ? 18.816 -17.531 9.404 1.00 60.93 153 ARG A N 1
ATOM 1199 C CA . ARG A 1 153 ? 19.332 -18.583 8.531 1.00 63.22 153 ARG A CA 1
ATOM 1200 C C . ARG A 1 153 ? 20.746 -19.026 8.904 1.00 64.22 153 ARG A C 1
ATOM 1201 O O . ARG A 1 153 ? 21.122 -20.175 8.674 1.00 68.37 153 ARG A O 1
ATOM 1209 N N . LEU A 1 154 ? 21.525 -18.116 9.479 1.00 64.06 154 LEU A N 1
ATOM 1210 C CA . LEU A 1 154 ? 22.948 -18.368 9.697 1.00 66.51 154 LEU A CA 1
ATOM 1211 C C . LEU A 1 154 ? 23.280 -18.983 11.058 1.00 68.17 154 LEU A C 1
ATOM 1212 O O . LEU A 1 154 ? 24.095 -19.900 11.137 1.00 66.38 154 LEU A O 1
ATOM 1217 N N . VAL A 1 155 ? 22.663 -18.487 12.126 1.00 69.75 155 VAL A N 1
ATOM 1218 C CA . VAL A 1 155 ? 23.004 -18.968 13.464 1.00 72.87 155 VAL A CA 1
ATOM 1219 C C . VAL A 1 155 ? 21.926 -19.863 14.072 1.00 69.37 155 VAL A C 1
ATOM 1220 O O . VAL A 1 155 ? 22.208 -20.662 14.964 1.00 85.58 155 VAL A O 1
ATOM 1224 N N . GLU A 1 156 ? 20.696 -19.736 13.586 1.00 76.03 156 GLU A N 1
ATOM 1225 C CA . GLU A 1 156 ? 19.585 -20.508 14.132 1.00 69.29 156 GLU A CA 1
ATOM 1226 C C . GLU A 1 156 ? 19.159 -21.627 13.187 1.00 74.06 156 GLU A C 1
ATOM 1227 O O . GLU A 1 156 ? 18.422 -22.531 13.582 1.00 79.91 156 GLU A O 1
ATOM 1229 N N . ASN A 1 157 ? 19.636 -21.559 11.946 1.00 70.98 157 ASN A N 1
ATOM 1230 C CA . ASN A 1 157 ? 19.270 -22.518 10.905 1.00 75.67 157 ASN A CA 1
ATOM 1231 C C . ASN A 1 157 ? 17.759 -22.647 10.740 1.00 79.81 157 ASN A C 1
ATOM 1232 O O . ASN A 1 157 ? 17.229 -23.750 10.607 1.00 86.81 157 ASN A O 1
ATOM 1237 N N . GLN A 1 158 ? 17.074 -21.509 10.757 1.00 77.44 158 GLN A N 1
ATOM 1238 C CA . GLN A 1 158 ? 15.630 -21.471 10.560 1.00 75.38 158 GLN A CA 1
ATOM 1239 C C . GLN A 1 158 ? 15.296 -20.722 9.274 1.00 78.13 158 GLN A C 1
ATOM 1240 O O . GLN A 1 158 ? 15.746 -19.594 9.074 1.00 74.29 158 GLN A O 1
ATOM 1242 N N . PRO A 1 159 ? 14.506 -21.356 8.394 1.00 83.23 159 PRO A N 1
ATOM 1243 C CA . PRO A 1 159 ? 14.176 -20.824 7.065 1.00 82.04 159 PRO A CA 1
ATOM 1244 C C . PRO A 1 159 ? 13.437 -19.486 7.092 1.00 79.95 159 PRO A C 1
ATOM 1245 O O . PRO A 1 159 ? 13.725 -18.620 6.267 1.00 85.33 159 PRO A O 1
ATOM 1249 N N . GLU A 1 160 ? 12.500 -19.321 8.021 1.00 79.11 160 GLU A N 1
ATOM 1250 C CA . GLU A 1 160 ? 11.667 -18.121 8.057 1.00 83.62 160 GLU A CA 1
ATOM 1251 C C . GLU A 1 160 ? 11.755 -17.387 9.394 1.00 78.63 160 GLU A C 1
ATOM 1252 O O . GLU A 1 160 ? 12.190 -17.952 10.396 1.00 80.86 160 GLU A O 1
ATOM 1254 N N . ILE A 1 161 ? 11.332 -16.126 9.397 1.00 74.29 161 ILE A N 1
ATOM 1255 C CA . ILE A 1 161 ? 11.400 -15.285 10.587 1.00 79.47 161 ILE A CA 1
ATOM 1256 C C . ILE A 1 161 ? 10.022 -15.051 11.198 1.00 78.89 161 ILE A C 1
ATOM 1257 O O . ILE A 1 161 ? 9.002 -15.344 10.578 1.00 78.29 161 ILE A O 1
ATOM 1262 N N . GLU A 1 162 ? 9.998 -14.522 12.417 1.00 74.01 162 GLU A N 1
ATOM 1263 C CA . GLU A 1 162 ? 8.743 -14.194 13.082 1.00 78.49 162 GLU A CA 1
ATOM 1264 C C . GLU A 1 162 ? 8.172 -12.895 12.526 1.00 79.83 162 GLU A C 1
ATOM 1265 O O . GLU A 1 162 ? 8.694 -11.813 12.789 1.00 79.57 162 GLU A O 1
ATOM 1267 N N . GLU A 1 163 ? 7.096 -13.015 11.755 1.00 78.49 163 GLU A N 1
ATOM 1268 C CA . GLU A 1 163 ? 6.475 -11.865 11.106 1.00 79.57 163 GLU A CA 1
ATOM 1269 C C . GLU A 1 163 ? 5.872 -10.883 12.105 1.00 71.17 163 GLU A C 1
ATOM 1270 O O . GLU A 1 163 ? 5.828 -9.680 11.850 1.00 71.05 163 GLU A O 1
ATOM 1276 N N . ASP A 1 164 ? 5.408 -11.399 13.238 1.00 76.75 164 ASP A N 1
ATOM 1277 C CA . ASP A 1 164 ? 4.847 -10.553 14.285 1.00 77.53 164 ASP A CA 1
ATOM 1278 C C . ASP A 1 164 ? 5.917 -9.626 14.851 1.00 69.78 164 ASP A C 1
ATOM 1279 O O . ASP A 1 164 ? 5.655 -8.459 15.143 1.00 60.24 164 ASP A O 1
ATOM 1284 N N . THR A 1 165 ? 7.126 -10.159 14.999 1.00 71.77 165 THR A N 1
ATOM 1285 C CA . THR A 1 165 ? 8.255 -9.383 15.496 1.00 69.63 165 THR A CA 1
ATOM 1286 C C . THR A 1 165 ? 8.656 -8.321 14.479 1.00 64.40 165 THR A C 1
ATOM 1287 O O . THR A 1 165 ? 8.961 -7.184 14.841 1.00 58.20 165 THR A O 1
ATOM 1291 N N . LEU A 1 166 ? 8.647 -8.700 13.204 1.00 65.87 166 LEU A N 1
ATOM 1292 C CA . LEU A 1 166 ? 8.964 -7.772 12.125 1.00 61.18 166 LEU A CA 1
ATOM 1293 C C . LEU A 1 166 ? 7.947 -6.638 12.077 1.00 62.13 166 LEU A C 1
ATOM 1294 O O . LEU A 1 166 ? 8.308 -5.477 11.879 1.00 57.89 166 LEU A O 1
ATOM 1299 N N . ASP A 1 167 ? 6.675 -6.983 12.259 1.00 61.88 167 ASP A N 1
ATOM 1300 C CA . ASP A 1 167 ? 5.618 -5.984 12.350 1.00 58.16 167 ASP A CA 1
ATOM 1301 C C . ASP A 1 167 ? 5.863 -5.091 13.557 1.00 62.46 167 ASP A C 1
ATOM 1302 O O . ASP A 1 167 ? 5.790 -3.867 13.462 1.00 64.20 167 ASP A O 1
ATOM 1307 N N . TYR A 1 168 ? 6.169 -5.722 14.687 1.00 70.37 168 TYR A N 1
ATOM 1308 C CA . TYR A 1 168 ? 6.402 -5.018 15.943 1.00 66.99 168 TYR A CA 1
ATOM 1309 C C . TYR A 1 168 ? 7.581 -4.055 15.848 1.00 67.48 168 TYR A C 1
ATOM 1310 O O . TYR A 1 168 ? 7.510 -2.925 16.330 1.00 74.26 168 TYR A O 1
ATOM 1319 N N . LEU A 1 169 ? 8.662 -4.507 15.220 1.00 63.64 169 LEU A N 1
ATOM 1320 C CA . LEU A 1 169 ? 9.858 -3.686 15.065 1.00 63.64 169 LEU A CA 1
ATOM 1321 C C . LEU A 1 169 ? 9.618 -2.508 14.124 1.00 67.26 169 LEU A C 1
ATOM 1322 O O . LEU A 1 169 ? 10.167 -1.424 14.323 1.00 65.97 169 LEU A O 1
ATOM 1327 N N . SER A 1 170 ? 8.795 -2.721 13.102 1.00 64.67 170 SER A N 1
ATOM 1328 C CA . SER A 1 170 ? 8.513 -1.679 12.121 1.00 66.92 170 SER A CA 1
ATOM 1329 C C . SER A 1 170 ? 7.551 -0.625 12.666 1.00 73.50 170 SER A C 1
ATOM 1330 O O . SER A 1 170 ? 7.688 0.561 12.369 1.00 84.93 170 SER A O 1
ATOM 1333 N N . GLU A 1 171 ? 6.580 -1.063 13.461 1.00 70.70 171 GLU A N 1
ATOM 1334 C CA . GLU A 1 171 ? 5.579 -0.159 14.022 1.00 72.25 171 GLU A CA 1
ATOM 1335 C C . GLU A 1 171 ? 6.189 0.858 14.981 1.00 68.93 171 GLU A C 1
ATOM 1336 O O . GLU A 1 171 ? 5.644 1.945 15.174 1.00 68.62 171 GLU A O 1
ATOM 1342 N N . HIS A 1 172 ? 7.321 0.504 15.580 1.00 71.61 172 HIS A N 1
ATOM 1343 C CA . HIS A 1 172 ? 7.912 1.330 16.625 1.00 62.28 172 HIS A CA 1
ATOM 1344 C C . HIS A 1 172 ? 9.168 2.064 16.160 1.00 63.50 172 HIS A C 1
ATOM 1345 O O . HIS A 1 172 ? 9.750 2.842 16.913 1.00 68.20 172 HIS A O 1
ATOM 1352 N N . SER A 1 173 ? 9.581 1.818 14.921 1.00 63.48 173 SER A N 1
ATOM 1353 C CA . SER A 1 173 ? 10.756 2.483 14.368 1.00 56.33 173 SER A CA 1
ATOM 1354 C C . SER A 1 173 ? 10.366 3.535 13.332 1.00 58.21 173 SER A C 1
ATOM 1355 O O . SER A 1 173 ? 9.425 3.342 12.564 1.00 62.14 173 SER A O 1
ATOM 1358 N N . THR A 1 174 ? 11.096 4.645 13.316 1.00 52.06 174 THR A N 1
ATOM 1359 C CA . THR A 1 174 ? 10.785 5.752 12.417 1.00 55.79 174 THR A CA 1
ATOM 1360 C C . THR A 1 174 ? 12.034 6.528 12.004 1.00 57.61 174 THR A C 1
ATOM 1361 O O . THR A 1 174 ? 12.771 7.029 12.853 1.00 53.36 174 THR A O 1
ATOM 1365 N N . ILE A 1 175 ? 12.263 6.624 10.697 1.00 49.32 175 ILE A N 1
ATOM 1366 C CA . ILE A 1 175 ? 13.376 7.407 10.172 1.00 51.11 175 ILE A CA 1
ATOM 1367 C C . ILE A 1 175 ? 13.164 8.889 10.462 1.00 53.13 175 ILE A C 1
ATOM 1368 O O . ILE A 1 175 ? 12.099 9.438 10.180 1.00 51.39 175 ILE A O 1
ATOM 1373 N N . THR A 1 176 ? 14.179 9.531 11.030 1.00 52.52 176 THR A N 1
ATOM 1374 C CA . THR A 1 176 ? 14.085 10.940 11.391 1.00 59.42 176 THR A CA 1
ATOM 1375 C C . THR A 1 176 ? 15.028 11.796 10.551 1.00 56.95 176 THR A C 1
ATOM 1376 O O . THR A 1 176 ? 14.693 12.919 10.175 1.00 62.14 176 THR A O 1
ATOM 1380 N N . ASN A 1 177 ? 16.211 11.261 10.266 1.00 55.40 177 ASN A N 1
ATOM 1381 C CA . ASN A 1 177 ? 17.205 11.974 9.474 1.00 54.19 177 ASN A CA 1
ATOM 1382 C C . ASN A 1 177 ? 17.913 11.041 8.502 1.00 53.75 177 ASN A C 1
ATOM 1383 O O . ASN A 1 177 ? 18.042 9.845 8.765 1.00 53.54 177 ASN A O 1
ATOM 1388 N N . TYR A 1 178 ? 18.371 11.588 7.379 1.00 50.15 178 TYR A N 1
ATOM 1389 C CA . TYR A 1 178 ? 19.151 10.814 6.419 1.00 50.20 178 TYR A CA 1
ATOM 1390 C C . TYR A 1 178 ? 19.954 11.710 5.481 1.00 48.38 178 TYR A C 1
ATOM 1391 O O . TYR A 1 178 ? 19.608 12.869 5.264 1.00 47.06 178 TYR A O 1
ATOM 1400 N N . ARG A 1 179 ? 21.038 11.160 4.941 1.00 50.00 179 ARG A N 1
ATOM 1401 C CA . ARG A 1 179 ? 21.776 11.785 3.848 1.00 49.84 179 ARG A CA 1
ATOM 1402 C C . ARG A 1 179 ? 22.160 10.697 2.851 1.00 48.31 179 ARG A C 1
ATOM 1403 O O . ARG A 1 179 ? 23.184 10.028 3.006 1.00 49.47 179 ARG A O 1
ATOM 1411 N N . LEU A 1 180 ? 21.324 10.519 1.832 1.00 50.01 180 LEU A N 1
ATOM 1412 C CA . LEU A 1 180 ? 21.457 9.387 0.922 1.00 51.05 180 LEU A CA 1
ATOM 1413 C C . LEU A 1 180 ? 21.634 9.807 -0.531 1.00 51.56 180 LEU A C 1
ATOM 1414 O O . LEU A 1 180 ? 21.292 10.926 -0.916 1.00 52.30 180 LEU A O 1
ATOM 1419 N N . GLU A 1 181 ? 22.166 8.890 -1.334 1.00 52.56 181 GLU A N 1
ATOM 1420 C CA . GLU A 1 181 ? 22.328 9.107 -2.766 1.00 50.92 181 GLU A CA 1
ATOM 1421 C C . GLU A 1 181 ? 22.321 7.775 -3.508 1.00 52.87 181 GLU A C 1
ATOM 1422 O O . GLU A 1 181 ? 22.603 6.729 -2.922 1.00 52.99 181 GLU A O 1
ATOM 1428 N N . THR A 1 182 ? 21.996 7.813 -4.796 1.00 55.57 182 THR A N 1
ATOM 1429 C CA . THR A 1 182 ? 22.016 6.608 -5.615 1.00 52.76 182 THR A CA 1
ATOM 1430 C C . THR A 1 182 ? 23.444 6.153 -5.891 1.00 51.24 182 THR A C 1
ATOM 1431 O O . THR A 1 182 ? 24.360 6.966 -5.993 1.00 48.47 182 THR A O 1
ATOM 1435 N N . SER A 1 183 ? 23.621 4.843 -6.006 1.00 50.86 183 SER A N 1
ATOM 1436 C CA . SER A 1 183 ? 24.924 4.258 -6.297 1.00 55.44 183 SER A CA 1
ATOM 1437 C C . SER A 1 183 ? 24.751 2.871 -6.902 1.00 62.89 183 SER A C 1
ATOM 1438 O O . SER A 1 183 ? 24.477 1.902 -6.193 1.00 64.13 183 SER A O 1
ATOM 1441 N N . TYR A 1 184 ? 24.909 2.785 -8.218 1.00 70.68 184 TYR A N 1
ATOM 1442 C CA . TYR A 1 184 ? 24.688 1.538 -8.941 1.00 59.89 184 TYR A CA 1
ATOM 1443 C C . TYR A 1 184 ? 25.881 0.594 -8.820 1.00 61.92 184 TYR A C 1
ATOM 1444 O O . TYR A 1 184 ? 27.030 1.009 -8.965 1.00 66.66 184 TYR A O 1
ATOM 1453 N N . PHE A 1 185 ? 25.597 -0.676 -8.549 1.00 58.72 185 PHE A N 1
ATOM 1454 C CA . PHE A 1 185 ? 26.640 -1.682 -8.388 1.00 63.38 185 PHE A CA 1
ATOM 1455 C C . PHE A 1 185 ? 26.669 -2.610 -9.599 1.00 71.54 185 PHE A C 1
ATOM 1456 O O . PHE A 1 185 ? 25.650 -3.190 -9.974 1.00 69.29 185 PHE A O 1
ATOM 1464 N N . ARG A 1 186 ? 27.843 -2.743 -10.207 1.00 70.81 186 ARG A N 1
ATOM 1465 C CA . ARG A 1 186 ? 27.992 -3.540 -11.418 1.00 75.13 186 ARG A CA 1
ATOM 1466 C C . ARG A 1 186 ? 28.405 -4.975 -11.106 1.00 71.77 186 ARG A C 1
ATOM 1467 O O . ARG A 1 186 ? 29.477 -5.216 -10.551 1.00 68.11 186 ARG A O 1
ATOM 1469 N N . VAL A 1 187 ? 27.545 -5.922 -11.466 1.00 79.19 187 VAL A N 1
ATOM 1470 C CA . VAL A 1 187 ? 27.840 -7.338 -11.289 1.00 84.56 187 VAL A CA 1
ATOM 1471 C C . VAL A 1 187 ? 27.968 -8.033 -12.640 1.00 99.99 187 VAL A C 1
ATOM 1472 O O . VAL A 1 187 ? 26.987 -8.181 -13.370 1.00 103.87 187 VAL A O 1
ATOM 1476 N N . ARG A 1 189 ? 27.591 -7.724 -17.445 1.00 119.87 189 ARG A N 1
ATOM 1477 C CA . ARG A 1 189 ? 27.610 -6.860 -16.271 1.00 118.16 189 ARG A CA 1
ATOM 1478 C C . ARG A 1 189 ? 26.298 -6.096 -16.132 1.00 113.06 189 ARG A C 1
ATOM 1479 O O . ARG A 1 189 ? 26.126 -5.026 -16.714 1.00 105.39 189 ARG A O 1
ATOM 1481 N N . GLN A 1 190 ? 25.373 -6.655 -15.358 1.00 110.04 190 GLN A N 1
ATOM 1482 C CA . GLN A 1 190 ? 24.077 -6.026 -15.133 1.00 106.26 190 GLN A CA 1
ATOM 1483 C C . GLN A 1 190 ? 24.152 -4.992 -14.014 1.00 88.89 190 GLN A C 1
ATOM 1484 O O . GLN A 1 190 ? 24.490 -5.321 -12.877 1.00 87.91 190 GLN A O 1
ATOM 1486 N N . ARG A 1 191 ? 23.836 -3.743 -14.340 1.00 81.58 191 ARG A N 1
ATOM 1487 C CA . ARG A 1 191 ? 23.854 -2.667 -13.353 1.00 81.80 191 ARG A CA 1
ATOM 1488 C C . ARG A 1 191 ? 22.739 -2.825 -12.327 1.00 89.64 191 ARG A C 1
ATOM 1489 O O . ARG A 1 191 ? 21.557 -2.813 -12.669 1.00 91.11 191 ARG A O 1
ATOM 1497 N N 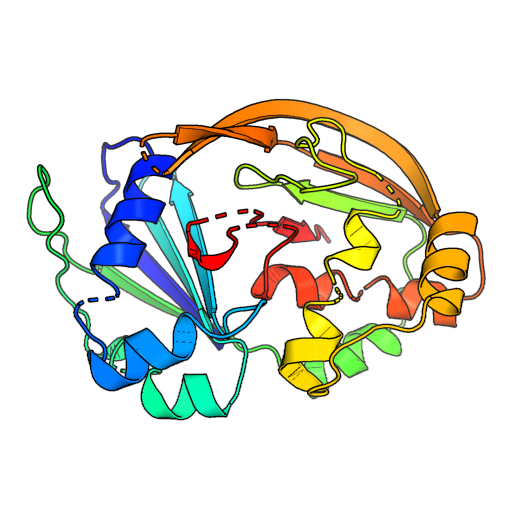. ILE A 1 192 ? 23.126 -2.965 -11.064 1.00 77.99 192 ILE A N 1
ATOM 1498 C CA . ILE A 1 192 ? 22.163 -3.121 -9.984 1.00 69.24 192 ILE A CA 1
ATOM 1499 C C . ILE A 1 192 ? 21.976 -1.811 -9.229 1.00 67.02 192 ILE A C 1
ATOM 1500 O O . ILE A 1 192 ? 22.937 -1.253 -8.702 1.00 71.65 192 ILE A O 1
ATOM 1505 N N . PRO A 1 193 ? 20.732 -1.312 -9.183 1.00 64.27 193 PRO A N 1
ATOM 1506 C CA . PRO A 1 193 ? 20.422 -0.063 -8.479 1.00 68.39 193 PRO A CA 1
ATOM 1507 C C . PRO A 1 193 ? 20.525 -0.209 -6.964 1.00 68.25 193 PRO A C 1
ATOM 1508 O O . PRO A 1 193 ? 19.989 -1.158 -6.393 1.00 65.54 193 PRO A O 1
ATOM 1512 N N . ALA A 1 194 ? 21.213 0.732 -6.326 1.00 60.77 194 ALA A N 1
ATOM 1513 C CA . ALA A 1 194 ? 21.411 0.700 -4.882 1.00 60.81 194 ALA A CA 1
ATOM 1514 C C . ALA A 1 194 ? 21.583 2.111 -4.330 1.00 58.81 194 ALA A C 1
ATOM 1515 O O . ALA A 1 194 ? 21.687 3.073 -5.092 1.00 57.36 194 ALA A O 1
ATOM 1517 N N . PHE A 1 195 ? 21.610 2.232 -3.006 1.00 51.72 195 PHE A N 1
ATOM 1518 C CA . PHE A 1 195 ? 21.794 3.531 -2.367 1.00 50.13 195 PHE A CA 1
ATOM 1519 C C . PHE A 1 195 ? 23.042 3.559 -1.488 1.00 53.45 195 PHE A C 1
ATOM 1520 O O . PHE A 1 195 ? 23.690 2.533 -1.271 1.00 47.69 195 PHE A O 1
ATOM 1528 N N . ARG A 1 196 ? 23.366 4.741 -0.976 1.00 51.79 196 ARG A N 1
ATOM 1529 C CA . ARG A 1 196 ? 24.608 4.947 -0.242 1.00 45.29 196 ARG A CA 1
ATOM 1530 C C . ARG A 1 196 ? 24.483 6.148 0.693 1.00 52.09 196 ARG A C 1
ATOM 1531 O O . ARG A 1 196 ? 23.771 7.104 0.386 1.00 51.74 196 ARG A O 1
ATOM 1539 N N . GLY A 1 197 ? 25.166 6.098 1.833 1.00 46.47 197 GLY A N 1
ATOM 1540 C CA . GLY A 1 197 ? 25.164 7.220 2.754 1.00 44.09 197 GLY A CA 1
ATOM 1541 C C . GLY A 1 197 ? 24.858 6.869 4.198 1.00 50.14 197 GLY A C 1
ATOM 1542 O O . GLY A 1 197 ? 25.391 5.904 4.744 1.00 47.83 197 GLY A O 1
ATOM 1543 N N . LYS A 1 198 ? 23.991 7.663 4.819 1.00 45.74 198 LYS A N 1
ATOM 1544 C CA . LYS A 1 198 ? 23.705 7.527 6.244 1.00 45.31 198 LYS A CA 1
ATOM 1545 C C . LYS A 1 198 ? 22.257 7.889 6.567 1.00 43.56 198 LYS A C 1
ATOM 1546 O O . LYS A 1 198 ? 21.696 8.809 5.972 1.00 49.58 198 LYS A O 1
ATOM 1549 N N . LEU A 1 199 ? 21.653 7.157 7.501 1.00 44.17 199 LEU A N 1
ATOM 1550 C CA . LEU A 1 199 ? 20.334 7.519 8.013 1.00 52.95 199 LEU A CA 1
ATOM 1551 C C . LEU A 1 199 ? 20.283 7.421 9.537 1.00 54.18 199 LEU A C 1
ATOM 1552 O O . LEU A 1 199 ? 21.174 6.849 10.166 1.00 51.77 199 LEU A O 1
ATOM 1557 N N . THR A 1 200 ? 19.228 7.980 10.121 1.00 55.84 200 THR A N 1
ATOM 1558 C CA . THR A 1 200 ? 19.015 7.918 11.561 1.00 50.20 200 THR A CA 1
ATOM 1559 C C . THR A 1 200 ? 17.547 7.644 11.860 1.00 52.73 200 THR A C 1
ATOM 1560 O O . THR A 1 200 ? 16.665 8.309 11.316 1.00 55.45 200 THR A O 1
ATOM 1564 N N . PHE A 1 201 ? 17.284 6.659 12.713 1.00 51.91 201 PHE A N 1
ATOM 1565 C CA . PHE A 1 201 ? 15.913 6.342 13.094 1.00 54.73 201 PHE A CA 1
ATOM 1566 C C . PHE A 1 201 ? 15.766 6.247 14.609 1.00 53.47 201 PHE A C 1
ATOM 1567 O O . PHE A 1 201 ? 16.732 5.968 15.319 1.00 54.83 201 PHE A O 1
ATOM 1575 N N . LYS A 1 202 ? 14.553 6.490 15.097 1.00 54.42 202 LYS A N 1
ATOM 1576 C CA . LYS A 1 202 ? 14.273 6.418 16.525 1.00 60.64 202 LYS A CA 1
ATOM 1577 C C . LYS A 1 202 ? 13.385 5.222 16.842 1.00 58.05 202 LYS A C 1
ATOM 1578 O O . LYS A 1 202 ? 12.559 4.818 16.025 1.00 55.27 202 LYS A O 1
ATOM 1580 N N . VAL A 1 203 ? 13.561 4.657 18.031 1.00 59.67 203 VAL A N 1
ATOM 1581 C CA . VAL A 1 203 ? 12.758 3.520 18.464 1.00 56.49 203 VAL A CA 1
ATOM 1582 C C . VAL A 1 203 ? 11.929 3.883 19.690 1.00 58.12 203 VAL A C 1
ATOM 1583 O O . VAL A 1 203 ? 12.464 4.347 20.697 1.00 62.74 203 VAL A O 1
ATOM 1587 N N . GLN A 1 204 ? 10.619 3.680 19.595 1.00 56.11 204 GLN A N 1
ATOM 1588 C CA . GLN A 1 204 ? 9.718 3.974 20.702 1.00 64.34 204 GLN A CA 1
ATOM 1589 C C . GLN A 1 204 ? 9.181 2.690 21.322 1.00 67.05 204 GLN A C 1
ATOM 1590 O O . GLN A 1 204 ? 8.391 1.979 20.705 1.00 69.80 204 GLN A O 1
ATOM 1592 N N . GLY A 1 205 ? 9.613 2.395 22.542 1.00 69.87 205 GLY A N 1
ATOM 1593 C CA . GLY A 1 205 ? 9.162 1.202 23.232 1.00 68.94 205 GLY A CA 1
ATOM 1594 C C . GLY A 1 205 ? 10.011 0.849 24.437 1.00 63.48 205 GLY A C 1
ATOM 1595 O O . GLY A 1 205 ? 10.706 1.698 24.994 1.00 62.27 205 GLY A O 1
ATOM 1596 N N . ALA A 1 206 ? 9.953 -0.415 24.839 1.00 63.81 206 ALA A N 1
ATOM 1597 C CA . ALA A 1 206 ? 10.697 -0.886 26.000 1.00 69.92 206 ALA A CA 1
ATOM 1598 C C . ALA A 1 206 ? 12.182 -1.026 25.691 1.00 66.82 206 ALA A C 1
ATOM 1599 O O . ALA A 1 206 ? 12.585 -1.089 24.528 1.00 64.46 206 ALA A O 1
ATOM 1601 N N . LYS A 1 207 ? 12.990 -1.080 26.745 1.00 65.31 207 LYS A N 1
ATOM 1602 C CA . LYS A 1 207 ? 14.435 -1.213 26.605 1.00 65.38 207 LYS A CA 1
ATOM 1603 C C . LYS A 1 207 ? 14.820 -2.596 26.095 1.00 57.41 207 LYS A C 1
ATOM 1604 O O . LYS A 1 207 ? 15.911 -2.787 25.560 1.00 52.31 207 LYS A O 1
ATOM 1610 N N . THR A 1 208 ? 13.922 -3.558 26.274 1.00 56.95 208 THR A N 1
ATOM 1611 C CA . THR A 1 208 ? 14.142 -4.908 25.772 1.00 56.42 208 THR A CA 1
ATOM 1612 C C . THR A 1 208 ? 14.049 -4.917 24.251 1.00 58.48 208 THR A C 1
ATOM 1613 O O . THR A 1 208 ? 14.740 -5.683 23.577 1.00 56.62 208 THR A O 1
ATOM 1617 N N . LEU A 1 209 ? 13.186 -4.059 23.717 1.00 63.59 209 LEU A N 1
ATOM 1618 C CA . LEU A 1 209 ? 13.034 -3.912 22.275 1.00 53.81 209 LEU A CA 1
ATOM 1619 C C . LEU A 1 209 ? 14.254 -3.231 21.667 1.00 52.76 209 LEU A C 1
ATOM 1620 O O . LEU A 1 209 ? 14.805 -3.693 20.669 1.00 53.50 209 LEU A O 1
ATOM 1625 N N . LYS A 1 210 ? 14.672 -2.130 22.282 1.00 54.61 210 LYS A N 1
ATOM 1626 C CA . LYS A 1 210 ? 15.801 -1.351 21.790 1.00 53.40 210 LYS A CA 1
ATOM 1627 C C . LYS A 1 210 ? 17.104 -2.143 21.852 1.00 54.02 210 LYS A C 1
ATOM 1628 O O . LYS A 1 210 ? 18.008 -1.929 21.045 1.00 64.50 210 LYS A O 1
ATOM 1634 N N . ALA A 1 211 ? 17.193 -3.060 22.810 1.00 58.23 211 ALA A N 1
ATOM 1635 C CA . ALA A 1 211 ? 18.374 -3.903 22.953 1.00 55.93 211 ALA A CA 1
ATOM 1636 C C . ALA A 1 211 ? 18.458 -4.913 21.814 1.00 53.00 211 ALA A C 1
ATOM 1637 O O . ALA A 1 211 ? 19.543 -5.223 21.323 1.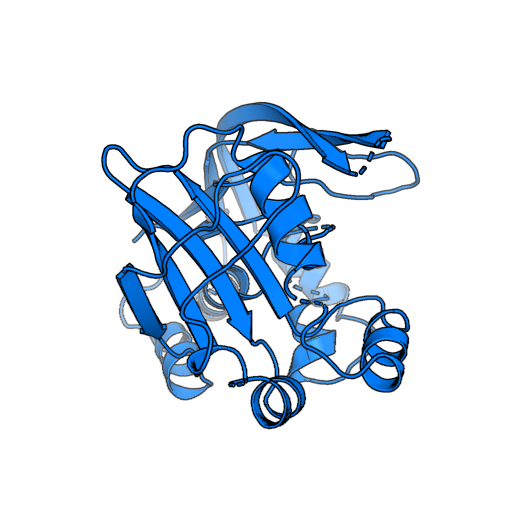00 56.18 211 ALA A O 1
ATOM 1639 N N . TYR A 1 212 ? 17.303 -5.422 21.398 1.00 53.22 212 TYR A N 1
ATOM 1640 C CA . TYR A 1 212 ? 17.233 -6.369 20.292 1.00 49.74 212 TYR A CA 1
ATOM 1641 C C . TYR A 1 212 ? 17.616 -5.701 18.976 1.00 54.99 212 TYR A C 1
ATOM 1642 O O . TYR A 1 212 ? 18.226 -6.323 18.106 1.00 54.28 212 TYR A O 1
ATOM 1651 N N . VAL A 1 213 ? 17.252 -4.430 18.838 1.00 55.57 213 VAL A N 1
ATOM 1652 C CA . VAL A 1 213 ? 17.601 -3.662 17.649 1.00 58.86 213 VAL A CA 1
ATOM 1653 C C . VAL A 1 213 ? 19.110 -3.449 17.580 1.00 55.26 213 VAL A C 1
ATOM 1654 O O . VAL A 1 213 ? 19.724 -3.649 16.531 1.00 55.53 213 VAL A O 1
ATOM 1658 N N . LYS A 1 214 ? 19.699 -3.061 18.707 1.00 49.80 214 LYS A N 1
ATOM 1659 C CA . LYS A 1 214 ? 21.136 -2.816 18.790 1.00 48.78 214 LYS A CA 1
ATOM 1660 C C . LYS A 1 214 ? 21.935 -4.085 18.484 1.00 55.95 214 LYS A C 1
ATOM 1661 O O . LYS A 1 214 ? 22.974 -4.034 17.833 1.00 52.03 214 LYS A O 1
ATOM 1683 N N . LEU A 1 216 ? 20.816 -6.662 16.663 1.00 55.51 216 LEU A N 1
ATOM 1684 C CA . LEU A 1 216 ? 20.566 -6.987 15.264 1.00 51.16 216 LEU A CA 1
ATOM 1685 C C . LEU A 1 216 ? 21.440 -6.147 14.337 1.00 53.45 216 LEU A C 1
ATOM 1686 O O . LEU A 1 216 ? 21.911 -6.628 13.306 1.00 48.29 216 LEU A O 1
ATOM 1691 N N . LEU A 1 217 ? 21.656 -4.892 14.719 1.00 44.45 217 LEU A N 1
ATOM 1692 C CA . LEU A 1 217 ? 22.501 -3.985 13.951 1.00 46.52 217 LEU A CA 1
ATOM 1693 C C . LEU A 1 217 ? 23.980 -4.311 14.131 1.00 49.15 217 LEU A C 1
ATOM 1694 O O . LEU A 1 217 ? 24.753 -4.262 13.174 1.00 52.33 217 LEU A O 1
ATOM 1699 N N . THR A 1 218 ? 24.367 -4.635 15.361 1.00 54.40 218 THR A N 1
ATOM 1700 C CA . THR A 1 218 ? 25.740 -5.026 15.661 1.00 50.37 218 THR A CA 1
ATOM 1701 C C . THR A 1 218 ? 26.106 -6.288 14.887 1.00 48.02 218 THR A C 1
ATOM 1702 O O . THR A 1 218 ? 27.212 -6.412 14.360 1.00 48.29 218 THR A O 1
ATOM 1706 N N . PHE A 1 219 ? 25.163 -7.222 14.821 1.00 47.02 219 PHE A N 1
ATOM 1707 C CA . PHE A 1 219 ? 25.332 -8.433 14.030 1.00 47.88 219 PHE A CA 1
ATOM 1708 C C . PHE A 1 219 ? 25.426 -8.092 12.546 1.00 50.22 219 PHE A C 1
ATOM 1709 O O . PHE A 1 219 ? 26.146 -8.747 11.792 1.00 48.51 219 PHE A O 1
ATOM 1717 N N . GLY A 1 220 ? 24.697 -7.056 12.139 1.00 51.28 220 GLY A N 1
ATOM 1718 C CA . GLY A 1 220 ? 24.634 -6.649 10.747 1.00 43.90 220 GLY A CA 1
ATOM 1719 C C . GLY A 1 220 ? 25.944 -6.133 10.185 1.00 49.71 220 GLY A C 1
ATOM 1720 O O . GLY A 1 220 ? 26.179 -6.211 8.978 1.00 48.54 220 GLY A O 1
ATOM 1721 N N . GLU A 1 221 ? 26.801 -5.608 11.056 1.00 47.26 221 GLU A N 1
ATOM 1722 C CA . GLU A 1 221 ? 28.104 -5.095 10.637 1.00 43.34 221 GLU A CA 1
ATOM 1723 C C . GLU A 1 221 ? 28.984 -6.199 10.058 1.00 41.20 221 GLU A C 1
ATOM 1724 O O . GLU A 1 221 ? 29.929 -5.931 9.318 1.00 52.30 221 GLU A O 1
ATOM 1730 N N . TYR A 1 222 ? 28.667 -7.442 10.401 1.00 44.44 222 TYR A N 1
ATOM 1731 C CA . TYR A 1 222 ? 29.412 -8.591 9.901 1.00 52.23 222 TYR A CA 1
ATOM 1732 C C . TYR A 1 222 ? 28.755 -9.190 8.662 1.00 46.71 222 TYR A C 1
ATOM 1733 O O . TYR A 1 222 ? 29.408 -9.384 7.637 1.00 41.99 222 TYR A O 1
ATOM 1742 N N . SER A 1 223 ? 27.461 -9.475 8.761 1.00 44.62 223 SER A N 1
ATOM 1743 C CA . SER A 1 223 ? 26.742 -10.148 7.686 1.00 49.03 223 SER A CA 1
ATOM 1744 C C . SER A 1 223 ? 26.510 -9.240 6.485 1.00 48.51 223 SER A C 1
ATOM 1745 O O . SER A 1 223 ? 26.398 -9.711 5.353 1.00 46.44 223 SER A O 1
ATOM 1748 N N . GLY A 1 224 ? 26.434 -7.938 6.734 1.00 44.73 224 GLY A N 1
ATOM 1749 C CA . GLY A 1 224 ? 26.075 -6.993 5.696 1.00 44.34 224 GLY A CA 1
ATOM 1750 C C . GLY A 1 224 ? 24.568 -6.851 5.633 1.00 53.66 224 GLY A C 1
ATOM 1751 O O . GLY A 1 224 ? 23.839 -7.641 6.229 1.00 51.05 224 GLY A O 1
ATOM 1752 N N . LEU A 1 225 ? 24.096 -5.845 4.906 1.00 53.31 225 LEU A N 1
ATOM 1753 C CA . LEU A 1 225 ? 22.667 -5.569 4.841 1.00 51.39 225 LEU A CA 1
ATOM 1754 C C . LEU A 1 225 ? 22.127 -5.627 3.417 1.00 50.09 225 LEU A C 1
ATOM 1755 O O . LEU A 1 225 ? 22.570 -4.882 2.544 1.00 51.76 225 LEU A O 1
ATOM 1760 N N . GLY A 1 226 ? 21.172 -6.523 3.187 1.00 45.96 226 GLY A N 1
ATOM 1761 C CA . GLY A 1 226 ? 20.451 -6.556 1.930 1.00 44.95 226 GLY A CA 1
ATOM 1762 C C . GLY A 1 226 ? 20.973 -7.504 0.867 1.00 52.06 226 GLY A C 1
ATOM 1763 O O . GLY A 1 226 ? 21.215 -8.684 1.119 1.00 53.45 226 GLY A O 1
ATOM 1772 N N . LYS A 1 228 ? 23.271 -9.128 -2.245 1.00 53.91 228 LYS A N 1
ATOM 1773 C CA . LYS A 1 228 ? 24.620 -9.419 -2.734 1.00 60.03 228 LYS A CA 1
ATOM 1774 C C . LYS A 1 228 ? 25.723 -9.001 -1.764 1.00 53.17 228 LYS A C 1
ATOM 1775 O O . LYS A 1 228 ? 26.679 -8.329 -2.155 1.00 48.55 228 LYS A O 1
ATOM 1779 N N . THR A 1 229 ? 25.593 -9.402 -0.503 1.00 59.12 229 THR A N 1
ATOM 1780 C CA . THR A 1 229 ? 26.575 -9.042 0.515 1.00 47.94 229 THR A CA 1
ATOM 1781 C C . THR A 1 229 ? 27.917 -9.726 0.280 1.00 47.80 229 THR A C 1
ATOM 1782 O O . THR A 1 229 ? 28.960 -9.218 0.690 1.00 52.40 229 THR A O 1
ATOM 1786 N N . SER A 1 230 ? 27.885 -10.879 -0.379 1.00 52.52 230 SER A N 1
ATOM 1787 C CA . SER A 1 230 ? 29.102 -11.633 -0.653 1.00 52.73 230 SER A CA 1
ATOM 1788 C C . SER A 1 230 ? 29.926 -10.986 -1.765 1.00 53.00 230 SER A C 1
ATOM 1789 O O . SER A 1 230 ? 31.128 -11.224 -1.873 1.00 50.53 230 SER A O 1
ATOM 1792 N N . LEU A 1 231 ? 29.279 -10.162 -2.583 1.00 52.37 231 LEU A N 1
ATOM 1793 C CA . LEU A 1 231 ? 29.947 -9.537 -3.720 1.00 55.97 231 LEU A CA 1
ATOM 1794 C C . LEU A 1 231 ? 30.518 -8.163 -3.379 1.00 50.62 231 LEU A C 1
ATOM 1795 O O . LEU A 1 231 ? 31.220 -7.559 -4.189 1.00 57.54 231 LEU A O 1
ATOM 1800 N N . GLY A 1 232 ? 30.218 -7.669 -2.183 1.00 52.64 232 GLY A N 1
ATOM 1801 C CA . GLY A 1 232 ? 30.761 -6.399 -1.739 1.00 44.33 232 GLY A CA 1
ATOM 1802 C C . GLY A 1 232 ? 29.703 -5.343 -1.489 1.00 40.94 232 GLY A C 1
ATOM 1803 O O . GLY A 1 232 ? 30.018 -4.211 -1.129 1.00 41.62 232 GLY A O 1
ATOM 1812 N N . GLY A 1 234 ? 26.133 -3.805 0.400 1.00 44.10 234 GLY A N 1
ATOM 1813 C CA . GLY A 1 234 ? 25.442 -3.790 1.676 1.00 46.20 234 GLY A CA 1
ATOM 1814 C C . GLY A 1 234 ? 26.335 -3.778 2.901 1.00 51.13 234 GLY A C 1
ATOM 1815 O O . GLY A 1 234 ? 25.948 -4.271 3.961 1.00 48.27 234 GLY A O 1
ATOM 1816 N N . GLY A 1 235 ? 27.529 -3.216 2.762 1.00 51.07 235 GLY A N 1
ATOM 1817 C CA . GLY A 1 235 ? 28.418 -3.059 3.896 1.00 41.26 235 GLY A CA 1
ATOM 1818 C C . GLY A 1 235 ? 27.950 -1.921 4.780 1.00 50.93 235 GLY A C 1
ATOM 1819 O O . GLY A 1 235 ? 27.879 -0.776 4.335 1.00 51.87 235 GLY A O 1
ATOM 1820 N N . ILE A 1 236 ? 27.621 -2.230 6.030 1.00 52.67 236 ILE A N 1
ATOM 1821 C CA . ILE A 1 236 ? 27.110 -1.216 6.947 1.00 54.81 236 ILE A CA 1
ATOM 1822 C C . ILE A 1 236 ? 27.995 -1.024 8.173 1.00 57.34 236 ILE A C 1
ATOM 18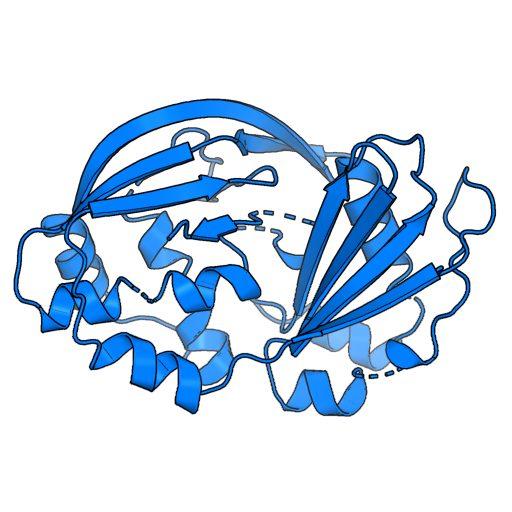23 O O . ILE A 1 236 ? 28.890 -1.825 8.447 1.00 50.30 236 ILE A O 1
ATOM 1828 N N . LYS A 1 237 ? 27.726 0.049 8.909 1.00 60.81 237 LYS A N 1
ATOM 1829 C CA . LYS A 1 237 ? 28.486 0.379 10.107 1.00 57.95 237 LYS A CA 1
ATOM 1830 C C . LYS A 1 237 ? 27.625 1.139 11.110 1.00 57.79 237 LYS A C 1
ATOM 1831 O O . LYS A 1 237 ? 27.140 2.234 10.821 1.00 59.36 237 LYS A O 1
ATOM 1837 N N . LEU A 1 238 ? 27.431 0.550 12.286 1.00 58.08 238 LEU A N 1
ATOM 1838 C CA . LEU A 1 238 ? 26.685 1.199 13.357 1.00 57.66 238 LEU A CA 1
ATOM 1839 C C . LEU A 1 238 ? 27.610 2.088 14.180 1.00 62.32 238 LEU A C 1
ATOM 1840 O O . LEU A 1 238 ? 28.442 1.594 14.937 1.00 69.63 238 LEU A O 1
ATOM 1845 N N . GLU A 1 239 ? 27.465 3.401 14.026 1.00 59.39 239 GLU A N 1
ATOM 1846 C CA . GLU A 1 239 ? 28.347 4.339 14.711 1.00 78.85 239 GLU A CA 1
ATOM 1847 C C . GLU A 1 239 ? 28.047 4.380 16.206 1.00 83.58 239 GLU A C 1
ATOM 1848 O O . GLU A 1 239 ? 26.929 4.097 16.634 1.00 76.31 239 GLU A O 1
ATOM 1854 N N . GLU A 1 240 ? 29.060 4.728 16.993 1.00 91.26 240 GLU A N 1
ATOM 1855 C CA . GLU A 1 240 ? 28.943 4.756 18.447 1.00 89.33 240 GLU A CA 1
ATOM 1856 C C . GLU A 1 240 ? 27.950 5.815 18.916 1.00 91.36 240 GLU A C 1
ATOM 1857 O O . GLU A 1 240 ? 27.686 6.787 18.209 1.00 97.76 240 GLU A O 1
#

Nearest PDB structures (foldseek):
  6fjw-assembly1_A-2  TM=1.004E+00  e=6.066E-47  Streptococcus thermophilus
  4c8z-assembly1_A  TM=8.174E-01  e=3.136E-16  Thermus thermophilus HB8
  4c8y-assembly1_B  TM=7.862E-01  e=2.314E-14  Thermus thermophilus HB8
  4c97-assembly2_B  TM=7.443E-01  e=1.809E-14  Thermus thermophilus HB8
  4c8z-assembly1_B  TM=7.457E-01  e=2.958E-14  Thermus thermophilus HB8